Protein AF-A0A1Z9BT85-F1 (afdb_monomer)

Sequence (323 aa):
MNHSDVRNHMADYLEGDLPLGPRALFDAHLDECAECAAEIAQMRLTIGALRRLPDPEPPPMLVHDVMRRVRLGEAHPTWVDRVRVAFDFLLSPRILAPISAAAIAAGVVMGTQPLRDFIDSGGVLSPDGGGASVRIQIAGLPVETFGQGVEQAPRRALSPGAKMVARSQMFEEPPLRTRFSDWTSQSFPSAGAVAPGIAVASRSGPMGSSELARGGWTPSAYLPARAPVTKREWPSADEWLEIVEERPGEFADQMAARSLAEREHWIGSLSRRAVERGRLRPIVHSLRESPNPLAQSLADEMLASAGAYGGGGTVSAANTYSD

Secondary structure (DSSP, 8-state):
--HHHHHHHHHHHHHT-S-HHHHHHHHHHHHH-HHHHHHHHHHHHHHHHHTTSPPPPPPHHHHHHHHHHHHTTTTS--HHHHHHHHHHHHTSHHHHHHHHHHHHHHHHHHHTHHHHHHHHTT-------S--------TT---------------PPPPP-----------------SSSSSGGG--PPP--------------------------------PPPPPP----PPPPHHHHHHHHHH-HHHHHHHHHTS-HHHHHHHHHHHHHHHHHTT-HHHHHHHHHHSS-HHHHHHHHHHHHHHHHHHTTS---GGGS---

Mean predicted aligned error: 20.37 Å

Structure (mmCIF, N/CA/C/O backbone):
data_AF-A0A1Z9BT85-F1
#
_entry.id   AF-A0A1Z9BT85-F1
#
loop_
_atom_site.group_PDB
_atom_site.id
_atom_site.type_symbol
_atom_site.label_atom_id
_atom_site.label_alt_id
_atom_site.label_comp_id
_atom_site.label_asym_id
_atom_site.label_entity_id
_atom_site.label_seq_id
_atom_site.pdbx_PDB_ins_code
_atom_site.Cartn_x
_atom_site.Cartn_y
_atom_site.Cartn_z
_atom_site.occupancy
_atom_site.B_iso_or_equiv
_atom_site.auth_seq_id
_atom_site.auth_comp_id
_atom_site.auth_asym_id
_atom_site.auth_atom_id
_atom_site.pdbx_PDB_model_num
ATOM 1 N N . MET A 1 1 ? 8.123 5.778 -21.188 1.00 93.94 1 MET A N 1
ATOM 2 C CA . MET A 1 1 ? 8.655 6.093 -19.844 1.00 93.94 1 MET A CA 1
ATOM 3 C C . MET A 1 1 ? 10.131 6.428 -19.996 1.00 93.94 1 MET A C 1
ATOM 5 O O . MET A 1 1 ? 10.768 5.789 -20.829 1.00 93.94 1 MET A O 1
ATOM 9 N N . ASN A 1 2 ? 10.654 7.450 -19.314 1.00 97.75 2 ASN A N 1
ATOM 10 C CA . ASN A 1 2 ? 12.080 7.806 -19.412 1.00 97.75 2 ASN A CA 1
ATOM 11 C C . ASN A 1 2 ? 12.911 7.094 -18.314 1.00 97.75 2 ASN A C 1
ATOM 13 O O . ASN A 1 2 ? 12.346 6.541 -17.372 1.00 97.75 2 ASN A O 1
ATOM 17 N N . HIS A 1 3 ? 14.247 7.121 -18.408 1.00 97.94 3 HIS A N 1
ATOM 18 C CA . HIS A 1 3 ? 15.128 6.451 -17.432 1.00 97.94 3 HIS A CA 1
ATOM 19 C C . HIS A 1 3 ? 14.976 6.980 -15.997 1.00 97.94 3 HIS A C 1
ATOM 21 O O . HIS A 1 3 ? 15.084 6.215 -15.040 1.00 97.94 3 HIS A O 1
ATOM 27 N N . SER A 1 4 ? 14.731 8.284 -15.822 1.00 97.19 4 SER A N 1
ATOM 28 C CA . SER A 1 4 ? 14.513 8.851 -14.487 1.00 97.19 4 SER A CA 1
ATOM 29 C C . SER A 1 4 ? 13.208 8.366 -13.860 1.00 97.19 4 SER A C 1
ATOM 31 O O . SER A 1 4 ? 13.200 8.073 -12.668 1.00 97.19 4 SER A O 1
ATOM 33 N N . ASP A 1 5 ? 12.140 8.212 -14.645 1.00 97.06 5 ASP A N 1
ATOM 34 C CA . ASP A 1 5 ? 10.867 7.671 -14.166 1.00 97.06 5 ASP A CA 1
ATOM 35 C C . ASP A 1 5 ? 11.059 6.223 -13.689 1.00 97.06 5 ASP A C 1
ATOM 37 O O . ASP A 1 5 ? 10.597 5.856 -12.612 1.00 97.06 5 ASP A O 1
ATOM 41 N N . VAL A 1 6 ? 11.793 5.411 -14.459 1.00 97.94 6 VAL A N 1
ATOM 42 C CA . VAL A 1 6 ? 12.120 4.020 -14.098 1.00 97.94 6 VAL A CA 1
ATOM 43 C C . VAL A 1 6 ? 12.928 3.969 -12.805 1.00 97.94 6 VAL A C 1
ATOM 45 O O . VAL A 1 6 ? 12.595 3.210 -11.899 1.00 97.94 6 VAL A O 1
ATOM 48 N N . ARG A 1 7 ? 13.945 4.823 -12.651 1.00 96.94 7 ARG A N 1
ATOM 49 C CA . ARG A 1 7 ? 14.722 4.883 -11.405 1.00 96.94 7 ARG A CA 1
ATOM 50 C C . ARG A 1 7 ? 13.857 5.273 -10.203 1.00 96.94 7 ARG A C 1
ATOM 52 O O . ARG A 1 7 ? 14.020 4.694 -9.133 1.00 96.94 7 ARG A O 1
ATOM 59 N N . ASN A 1 8 ? 12.933 6.217 -10.379 1.00 97.12 8 ASN A N 1
ATOM 60 C CA . ASN A 1 8 ? 12.030 6.661 -9.315 1.00 97.12 8 ASN A CA 1
ATOM 61 C C . ASN A 1 8 ? 11.022 5.575 -8.907 1.00 97.12 8 ASN A C 1
ATOM 63 O O . ASN A 1 8 ? 10.679 5.489 -7.734 1.00 97.12 8 ASN A O 1
ATOM 67 N N . HIS A 1 9 ? 10.587 4.732 -9.846 1.00 97.81 9 HIS A N 1
ATOM 68 C CA . HIS A 1 9 ? 9.624 3.652 -9.598 1.00 97.81 9 HIS A CA 1
ATOM 69 C C . HIS A 1 9 ? 10.261 2.288 -9.303 1.00 97.81 9 HIS A C 1
ATOM 71 O O . HIS A 1 9 ? 9.552 1.303 -9.107 1.00 97.81 9 HIS A O 1
ATOM 77 N N . MET A 1 10 ? 11.593 2.203 -9.273 1.00 97.94 10 MET A N 1
ATOM 78 C CA . MET A 1 10 ? 12.306 0.940 -9.101 1.00 97.94 10 MET A CA 1
ATOM 79 C C . MET A 1 10 ? 11.995 0.258 -7.762 1.00 97.94 10 MET A C 1
ATOM 81 O O . MET A 1 10 ? 11.818 -0.958 -7.741 1.00 97.94 10 MET A O 1
ATOM 85 N N . ALA A 1 11 ? 11.921 1.017 -6.664 1.00 96.56 11 ALA A N 1
ATOM 86 C CA . ALA A 1 11 ? 11.609 0.469 -5.342 1.00 96.56 11 ALA A CA 1
ATOM 87 C C . ALA A 1 11 ? 10.197 -0.140 -5.321 1.00 96.56 11 ALA A C 1
ATOM 89 O O . ALA A 1 11 ? 10.064 -1.346 -5.120 1.00 96.56 11 ALA A O 1
ATOM 90 N N . ASP A 1 12 ? 9.182 0.653 -5.679 1.00 96.88 12 ASP A N 1
ATOM 91 C CA . ASP A 1 12 ? 7.783 0.212 -5.775 1.00 96.88 12 ASP A CA 1
ATOM 92 C C . ASP A 1 12 ? 7.629 -1.013 -6.694 1.00 96.88 12 ASP A C 1
ATOM 94 O O . ASP A 1 12 ? 6.857 -1.932 -6.422 1.00 96.88 12 ASP A O 1
ATOM 98 N N . TYR A 1 13 ? 8.372 -1.056 -7.805 1.00 98.00 13 TYR A N 1
ATOM 99 C CA . TYR A 1 13 ? 8.343 -2.184 -8.734 1.00 98.00 13 TYR A CA 1
ATOM 100 C C . TYR A 1 13 ? 8.929 -3.469 -8.124 1.00 98.00 13 TYR A C 1
ATOM 102 O O . TYR A 1 13 ? 8.380 -4.555 -8.328 1.00 98.00 13 TYR A O 1
ATOM 110 N N . LEU A 1 14 ? 10.039 -3.363 -7.385 1.00 97.69 14 LEU A N 1
ATOM 111 C CA . LEU A 1 14 ? 10.699 -4.498 -6.728 1.00 97.69 14 LEU A CA 1
ATOM 112 C C . LEU A 1 14 ? 9.905 -5.026 -5.527 1.00 97.69 14 LEU A C 1
ATOM 114 O O . LEU A 1 14 ? 9.922 -6.235 -5.278 1.00 97.69 14 LEU A O 1
ATOM 118 N N . GLU A 1 15 ? 9.219 -4.139 -4.809 1.00 96.00 15 GLU A N 1
ATOM 119 C CA . GLU A 1 15 ? 8.360 -4.475 -3.666 1.00 96.00 15 GLU A CA 1
ATOM 120 C C . GLU A 1 15 ? 6.980 -4.981 -4.115 1.00 96.00 15 GLU A C 1
ATOM 122 O O . GLU A 1 15 ? 6.350 -5.773 -3.418 1.00 96.00 15 GLU A O 1
ATOM 127 N N . GLY A 1 16 ? 6.575 -4.651 -5.345 1.00 94.38 16 GLY A N 1
ATOM 128 C 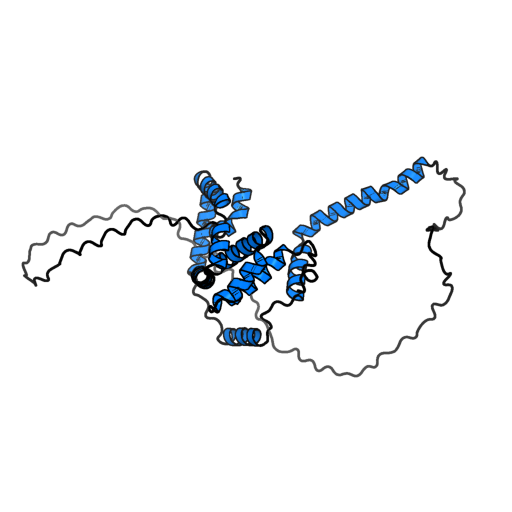CA . GLY A 1 16 ? 5.306 -5.071 -5.936 1.00 94.38 16 GLY A CA 1
ATOM 129 C C . GLY A 1 16 ? 4.171 -4.066 -5.740 1.00 94.38 16 GLY A C 1
ATOM 130 O O . GLY A 1 16 ? 3.060 -4.339 -6.193 1.00 94.38 16 GLY A O 1
ATOM 131 N N . ASP A 1 17 ? 4.469 -2.909 -5.154 1.00 95.69 17 ASP A N 1
ATOM 132 C CA . ASP A 1 17 ? 3.531 -1.836 -4.825 1.00 95.69 17 ASP A CA 1
ATOM 133 C C . ASP A 1 17 ? 3.247 -0.887 -6.001 1.00 95.69 17 ASP A C 1
ATOM 135 O O . ASP A 1 17 ? 2.351 -0.042 -5.932 1.00 95.69 17 ASP A O 1
ATOM 139 N N . LEU A 1 18 ? 3.968 -1.032 -7.121 1.00 96.06 18 LEU A N 1
ATOM 140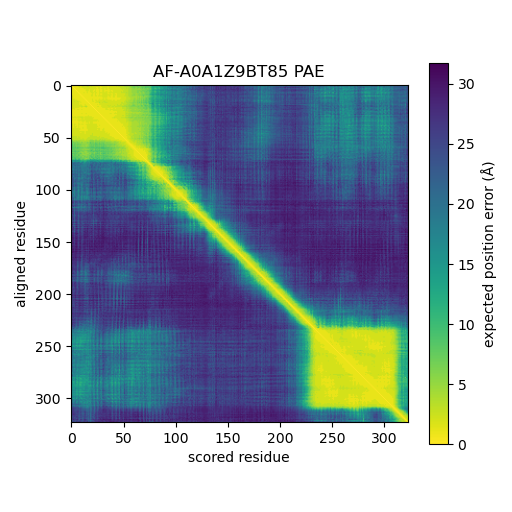 C CA . LEU A 1 18 ? 3.741 -0.204 -8.303 1.00 96.06 18 LEU A CA 1
ATOM 141 C C . LEU A 1 18 ? 2.361 -0.502 -8.943 1.00 96.06 18 LEU A C 1
ATOM 143 O O . LEU A 1 18 ? 2.121 -1.644 -9.361 1.00 96.06 18 LEU A O 1
ATOM 147 N N . PRO A 1 19 ? 1.466 0.501 -9.103 1.00 89.25 19 PRO A N 1
ATOM 148 C CA . PRO A 1 19 ? 0.140 0.296 -9.687 1.00 89.25 19 PRO A CA 1
ATOM 149 C C . PRO A 1 19 ? 0.195 -0.244 -11.124 1.00 89.25 19 PRO A C 1
ATOM 151 O O . PRO A 1 19 ? 1.138 0.024 -11.867 1.00 89.25 19 PRO A O 1
ATOM 154 N N . LEU A 1 20 ? -0.859 -0.950 -11.555 1.00 88.94 20 LEU A N 1
ATOM 155 C CA . LEU A 1 20 ? -0.886 -1.680 -12.836 1.00 88.94 20 LEU A CA 1
ATOM 156 C C . LEU A 1 20 ? -0.561 -0.818 -14.070 1.00 88.94 20 LEU A C 1
ATOM 158 O O . LEU A 1 20 ? 0.141 -1.283 -14.964 1.00 88.94 20 LEU A O 1
ATOM 162 N N . GLY A 1 21 ? -1.048 0.427 -14.125 1.00 92.31 21 GLY A N 1
ATOM 163 C CA . GLY A 1 21 ? -0.801 1.335 -15.254 1.00 92.31 21 GLY A CA 1
ATOM 164 C C . GLY A 1 21 ? 0.685 1.689 -15.419 1.00 92.31 21 GLY A C 1
ATOM 165 O O . GLY A 1 21 ? 1.279 1.342 -16.440 1.00 92.31 21 GLY A O 1
ATOM 166 N N . PRO A 1 22 ? 1.314 2.332 -14.417 1.00 94.88 22 PRO A N 1
ATOM 167 C CA . PRO A 1 22 ? 2.755 2.582 -14.401 1.00 94.88 22 PRO A CA 1
ATOM 168 C C . PRO A 1 22 ? 3.595 1.312 -14.548 1.00 94.88 22 PRO A C 1
ATOM 170 O O . PRO A 1 22 ? 4.613 1.341 -15.231 1.00 94.88 22 PRO A O 1
ATOM 173 N N . ARG A 1 23 ? 3.154 0.187 -13.972 1.00 97.12 23 ARG A N 1
ATOM 174 C CA . ARG A 1 23 ? 3.852 -1.098 -14.082 1.00 97.12 23 ARG A CA 1
ATOM 175 C C . ARG A 1 23 ? 3.940 -1.605 -15.518 1.00 97.12 23 ARG A C 1
ATOM 177 O O . ARG A 1 23 ? 5.017 -2.011 -15.931 1.00 97.12 23 ARG A O 1
ATOM 184 N N . ALA A 1 24 ? 2.864 -1.505 -16.298 1.00 97.00 24 ALA A N 1
ATOM 185 C CA . ALA A 1 24 ? 2.895 -1.884 -17.711 1.00 97.00 24 ALA A CA 1
ATOM 186 C C . ALA A 1 24 ? 3.875 -1.019 -18.528 1.00 97.00 24 ALA A C 1
ATOM 188 O O . ALA A 1 24 ? 4.584 -1.533 -19.389 1.00 97.00 24 ALA A O 1
ATOM 189 N N . LEU A 1 25 ? 3.949 0.287 -18.239 1.00 97.44 25 LEU A N 1
ATOM 190 C CA . LEU A 1 25 ? 4.916 1.189 -18.877 1.00 97.44 25 LEU A CA 1
ATOM 191 C C . LEU A 1 25 ? 6.360 0.899 -18.445 1.00 97.44 25 LEU A C 1
ATOM 193 O O . LEU A 1 25 ? 7.278 1.051 -19.250 1.00 97.44 25 LEU A O 1
ATOM 197 N N . PHE A 1 26 ? 6.551 0.502 -17.186 1.00 98.38 26 PHE A N 1
ATOM 198 C CA . PHE A 1 26 ? 7.840 0.101 -16.636 1.00 98.38 26 PHE A CA 1
ATOM 199 C C . PHE A 1 26 ? 8.342 -1.176 -17.312 1.00 98.38 26 PHE A C 1
ATOM 201 O O . PHE A 1 26 ? 9.454 -1.185 -17.828 1.00 98.38 26 PHE A O 1
ATOM 208 N N . ASP A 1 27 ? 7.505 -2.217 -17.374 1.00 98.31 27 ASP A N 1
ATOM 209 C CA . ASP A 1 27 ? 7.828 -3.488 -18.032 1.00 98.31 27 ASP A CA 1
ATOM 210 C C . ASP A 1 27 ? 8.157 -3.269 -19.520 1.00 98.31 27 ASP A C 1
ATOM 212 O O . ASP A 1 27 ? 9.196 -3.731 -19.986 1.00 98.31 27 ASP A O 1
ATOM 216 N N . ALA A 1 28 ? 7.363 -2.460 -20.235 1.00 98.19 28 ALA A N 1
ATOM 217 C CA . ALA A 1 28 ? 7.652 -2.101 -21.626 1.00 98.19 28 ALA A CA 1
ATOM 218 C C . ALA A 1 28 ? 9.016 -1.401 -21.791 1.00 98.19 28 ALA A C 1
ATOM 220 O O . ALA A 1 28 ? 9.741 -1.668 -22.744 1.00 98.19 28 ALA A O 1
ATOM 221 N N . HIS A 1 29 ? 9.406 -0.532 -20.851 1.00 98.56 29 HIS A N 1
ATOM 222 C CA . HIS A 1 29 ? 10.732 0.088 -20.887 1.00 98.56 29 HIS A CA 1
ATOM 223 C C . HIS A 1 29 ? 11.856 -0.921 -20.615 1.00 98.56 29 HIS A C 1
ATOM 225 O O . HIS A 1 29 ? 12.919 -0.810 -21.220 1.00 98.56 29 HIS A O 1
ATOM 231 N N . LEU A 1 30 ? 11.655 -1.898 -19.722 1.00 98.38 30 LEU A N 1
ATOM 232 C CA . LEU A 1 30 ? 12.654 -2.945 -19.475 1.00 98.38 30 LEU A CA 1
ATOM 233 C C . LEU A 1 30 ? 12.880 -3.830 -20.708 1.00 98.38 30 LEU A C 1
ATOM 235 O O . LEU A 1 30 ? 14.011 -4.256 -20.935 1.00 98.38 30 LEU A O 1
ATOM 239 N N . ASP A 1 31 ? 11.838 -4.067 -21.507 1.00 98.44 31 ASP A N 1
ATOM 240 C CA . ASP A 1 31 ? 11.950 -4.810 -22.766 1.00 98.44 31 ASP A CA 1
ATOM 241 C C . ASP A 1 31 ? 12.762 -4.037 -23.825 1.00 98.44 31 ASP A C 1
ATOM 243 O O . ASP A 1 31 ? 13.480 -4.636 -24.628 1.00 98.44 31 ASP A O 1
ATOM 247 N N . GLU A 1 32 ? 12.685 -2.703 -23.813 1.00 98.31 32 GLU A N 1
ATOM 248 C CA . GLU A 1 32 ? 13.378 -1.826 -24.767 1.00 98.31 32 GLU A CA 1
ATOM 249 C C . GLU A 1 32 ? 14.789 -1.407 -24.309 1.00 98.31 32 GLU A C 1
ATOM 251 O O . GLU A 1 32 ? 15.654 -1.120 -25.142 1.00 98.31 32 GLU A O 1
ATOM 256 N N . CYS A 1 33 ? 15.052 -1.364 -22.998 1.00 98.69 33 CYS A N 1
ATOM 257 C CA . CYS A 1 33 ? 16.293 -0.844 -22.427 1.00 98.69 33 CYS A CA 1
ATOM 258 C C . CYS A 1 33 ? 17.080 -1.897 -21.633 1.00 98.69 33 CYS A C 1
ATOM 260 O O . CYS A 1 33 ? 16.836 -2.148 -20.450 1.00 98.69 33 CYS A O 1
ATOM 262 N N . ALA A 1 34 ? 18.134 -2.426 -22.263 1.00 98.31 34 ALA A N 1
ATOM 263 C CA . ALA A 1 34 ? 19.028 -3.409 -21.651 1.00 98.31 34 ALA A CA 1
ATOM 264 C C . ALA A 1 34 ? 19.755 -2.899 -20.387 1.00 98.31 34 ALA A C 1
ATOM 266 O O . ALA A 1 34 ? 20.026 -3.689 -19.484 1.00 98.31 34 ALA A O 1
ATOM 267 N N . GLU A 1 35 ? 20.064 -1.600 -20.299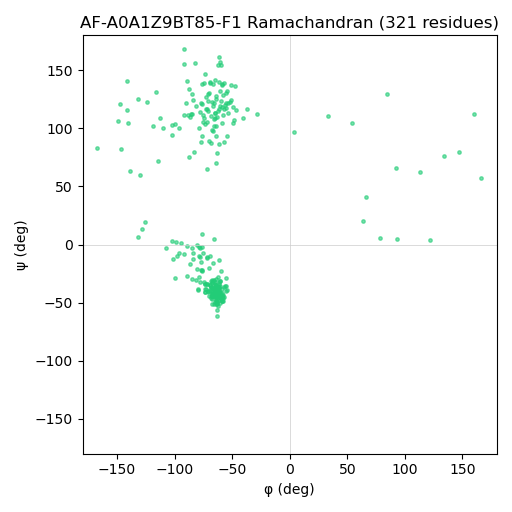 1.00 98.31 35 GLU A N 1
ATOM 268 C CA . GLU A 1 35 ? 20.735 -1.008 -19.131 1.00 98.31 35 GLU A CA 1
ATOM 269 C C . GLU A 1 35 ? 19.826 -1.027 -17.894 1.00 98.31 35 GLU A C 1
ATOM 271 O O . GLU A 1 35 ? 20.209 -1.563 -16.853 1.00 98.31 35 GLU A O 1
ATOM 276 N N . CYS A 1 36 ? 18.588 -0.535 -18.021 1.00 98.50 36 CYS A N 1
ATOM 277 C CA . CYS A 1 36 ? 17.609 -0.567 -16.933 1.00 98.50 36 CYS A CA 1
ATOM 278 C C . CYS A 1 36 ? 17.231 -2.005 -16.542 1.00 98.50 36 CYS A C 1
ATOM 280 O O . CYS A 1 36 ? 17.084 -2.305 -15.356 1.00 98.50 36 CYS A O 1
ATOM 282 N N . ALA A 1 37 ? 17.130 -2.920 -17.512 1.00 98.56 37 ALA A N 1
ATOM 283 C CA . ALA A 1 37 ? 16.901 -4.337 -17.234 1.00 98.56 37 ALA A CA 1
ATOM 284 C C . ALA A 1 37 ? 18.045 -4.965 -16.415 1.00 98.56 37 ALA A C 1
ATOM 286 O O . ALA A 1 37 ? 17.788 -5.709 -15.462 1.00 98.56 37 ALA A O 1
ATOM 287 N N . ALA A 1 38 ? 19.300 -4.641 -16.743 1.00 98.25 38 ALA A N 1
ATOM 288 C CA . ALA A 1 38 ? 20.468 -5.106 -15.999 1.00 98.25 38 ALA A CA 1
ATOM 289 C C . ALA A 1 38 ? 20.507 -4.542 -14.567 1.00 98.25 38 ALA A C 1
ATOM 291 O O . ALA A 1 38 ? 20.766 -5.296 -13.625 1.00 98.25 38 ALA A O 1
ATOM 292 N N . GLU A 1 39 ? 20.185 -3.257 -14.384 1.00 98.12 39 GLU A N 1
ATOM 293 C CA . GLU A 1 39 ? 20.094 -2.621 -13.061 1.00 98.12 39 GLU A CA 1
ATOM 294 C C . GLU A 1 39 ? 19.050 -3.327 -12.174 1.00 98.12 39 GLU A C 1
ATOM 296 O O . GLU A 1 39 ? 19.356 -3.745 -11.052 1.00 98.12 39 GLU A O 1
ATOM 301 N N . ILE A 1 40 ? 17.846 -3.576 -12.703 1.00 98.44 40 ILE A N 1
ATOM 302 C CA . ILE A 1 40 ? 16.785 -4.311 -11.993 1.00 98.44 40 ILE A CA 1
ATOM 303 C C . ILE A 1 40 ? 17.213 -5.742 -11.656 1.00 98.44 40 ILE A C 1
ATOM 305 O O . ILE A 1 40 ? 16.949 -6.227 -10.550 1.00 98.44 40 ILE A O 1
ATOM 309 N N . ALA A 1 41 ? 17.884 -6.433 -12.579 1.00 98.19 41 ALA A N 1
ATOM 310 C CA . ALA A 1 41 ? 18.398 -7.775 -12.328 1.00 98.19 41 ALA A CA 1
ATOM 311 C C . ALA A 1 41 ? 19.422 -7.785 -11.178 1.00 98.19 41 ALA A C 1
ATOM 313 O O . ALA A 1 41 ? 19.336 -8.637 -10.289 1.00 98.19 41 ALA A O 1
ATOM 314 N N . GLN A 1 42 ? 20.336 -6.812 -11.135 1.00 98.06 42 GLN A N 1
ATOM 315 C CA . GLN A 1 42 ? 21.316 -6.674 -10.055 1.00 98.06 42 GLN A CA 1
ATOM 316 C C . GLN A 1 42 ? 20.648 -6.390 -8.698 1.00 98.06 42 GLN A C 1
ATOM 318 O O . GLN A 1 42 ? 21.025 -6.986 -7.681 1.00 98.06 42 GLN A O 1
ATOM 323 N N . MET A 1 43 ? 19.622 -5.537 -8.666 1.00 98.19 43 MET A N 1
ATOM 324 C CA . MET A 1 43 ? 18.864 -5.267 -7.439 1.00 98.19 43 MET A CA 1
ATOM 325 C C . MET A 1 43 ? 18.117 -6.512 -6.949 1.00 98.19 43 MET A C 1
ATOM 327 O O . MET A 1 43 ? 18.186 -6.844 -5.765 1.00 98.19 43 MET A O 1
ATOM 331 N N . ARG A 1 44 ? 17.491 -7.280 -7.852 1.00 97.81 44 ARG A N 1
ATOM 332 C CA . ARG A 1 44 ? 16.847 -8.565 -7.515 1.00 97.81 44 ARG A CA 1
ATOM 333 C C . ARG A 1 44 ? 17.837 -9.580 -6.943 1.00 97.81 44 ARG A C 1
ATOM 335 O O . ARG A 1 44 ? 17.505 -10.267 -5.978 1.00 97.81 44 ARG A O 1
ATOM 342 N N . LEU A 1 45 ? 19.050 -9.660 -7.496 1.00 97.88 45 LEU A N 1
ATOM 343 C CA . LEU A 1 45 ? 20.118 -10.507 -6.953 1.00 97.88 45 LEU A CA 1
ATOM 344 C C . LEU A 1 45 ? 20.530 -10.064 -5.546 1.00 97.88 45 LEU A C 1
ATOM 346 O O . LEU A 1 45 ? 20.675 -10.906 -4.662 1.00 97.88 45 LEU A O 1
ATOM 350 N N . THR A 1 46 ? 20.656 -8.755 -5.326 1.00 97.69 46 THR A N 1
ATOM 351 C CA . THR A 1 46 ? 20.995 -8.178 -4.016 1.00 97.69 46 THR A CA 1
ATOM 352 C C . THR A 1 46 ? 19.916 -8.490 -2.979 1.00 97.69 46 THR A C 1
ATOM 354 O O . THR A 1 46 ? 20.223 -9.020 -1.913 1.00 97.69 46 THR A O 1
ATOM 357 N N . ILE A 1 47 ? 18.641 -8.263 -3.310 1.00 97.12 47 ILE A N 1
ATOM 358 C CA . ILE A 1 47 ? 17.497 -8.616 -2.454 1.00 97.12 47 ILE A CA 1
ATOM 359 C C . ILE A 1 47 ? 17.482 -10.124 -2.173 1.00 97.12 47 ILE A C 1
ATOM 361 O O . ILE A 1 47 ? 17.281 -10.545 -1.035 1.00 97.12 47 ILE A O 1
ATOM 365 N N . GLY A 1 48 ? 17.732 -10.949 -3.192 1.00 96.50 48 GLY A N 1
ATOM 366 C CA . GLY A 1 48 ? 17.826 -12.399 -3.043 1.00 96.50 48 GLY A CA 1
ATOM 367 C C . GLY A 1 48 ? 18.958 -12.836 -2.111 1.00 96.50 48 GLY A C 1
ATOM 368 O O . GLY A 1 48 ? 18.772 -13.772 -1.337 1.00 96.50 48 GLY A O 1
ATOM 369 N N . ALA A 1 49 ? 20.107 -12.158 -2.146 1.00 97.44 49 ALA A N 1
ATOM 370 C CA . ALA A 1 49 ? 21.216 -12.409 -1.230 1.00 97.44 49 ALA A CA 1
ATOM 371 C C . ALA A 1 49 ? 20.866 -11.999 0.209 1.00 97.44 49 ALA A C 1
ATOM 373 O O . ALA A 1 49 ? 21.098 -12.781 1.129 1.00 97.44 49 ALA A O 1
ATOM 374 N N . LEU A 1 50 ? 20.243 -10.830 0.395 1.00 96.56 50 LEU A N 1
ATOM 375 C CA . LEU A 1 50 ? 19.791 -10.358 1.708 1.00 96.56 50 LEU A CA 1
ATOM 376 C C . LEU A 1 50 ? 18.761 -11.306 2.335 1.00 96.56 50 LEU A C 1
ATOM 378 O O . LEU A 1 50 ? 18.883 -11.641 3.505 1.00 96.56 50 LEU A O 1
ATOM 382 N N . ARG A 1 51 ? 17.804 -11.818 1.551 1.00 95.06 51 ARG A N 1
ATOM 383 C CA . ARG A 1 51 ? 16.794 -12.791 2.019 1.00 95.06 51 ARG A CA 1
ATOM 384 C C . ARG A 1 51 ? 17.362 -14.163 2.393 1.00 95.06 51 ARG A C 1
ATOM 386 O O . ARG A 1 51 ? 16.657 -14.960 2.996 1.00 95.06 51 ARG A O 1
ATOM 393 N N . ARG A 1 52 ? 18.594 -14.476 1.982 1.00 96.25 52 ARG A N 1
ATOM 394 C CA . ARG A 1 52 ? 19.286 -15.722 2.355 1.00 96.25 52 ARG A CA 1
ATOM 395 C C . ARG A 1 52 ? 20.130 -15.571 3.613 1.00 96.25 52 ARG A C 1
ATOM 397 O O . ARG A 1 52 ? 20.669 -16.574 4.081 1.00 96.25 52 ARG A O 1
ATOM 404 N N . LEU A 1 53 ? 20.299 -14.351 4.124 1.00 97.12 53 LEU A N 1
ATOM 405 C CA . LEU A 1 53 ? 20.946 -14.167 5.412 1.00 97.12 53 LEU A CA 1
ATOM 406 C C . LEU A 1 53 ? 20.105 -14.876 6.482 1.00 97.12 53 LEU A C 1
ATOM 408 O O . LEU A 1 53 ? 18.879 -14.830 6.405 1.00 97.12 53 LEU A O 1
ATOM 412 N N . PRO A 1 54 ? 20.739 -15.556 7.452 1.00 95.50 54 PRO A N 1
ATOM 413 C CA . PRO A 1 54 ? 20.017 -16.127 8.577 1.00 95.50 54 PRO A CA 1
ATOM 414 C C . PRO A 1 54 ? 19.200 -15.041 9.273 1.00 95.50 54 PRO A C 1
ATOM 416 O O . PRO A 1 54 ? 19.743 -13.975 9.577 1.00 95.50 54 PRO A O 1
ATOM 419 N N . ASP A 1 55 ? 17.924 -15.321 9.539 1.00 93.25 55 ASP A N 1
ATOM 420 C CA . ASP A 1 55 ? 17.107 -14.422 10.345 1.00 93.25 55 ASP A CA 1
ATOM 421 C C . ASP A 1 55 ? 17.766 -14.279 11.724 1.00 93.25 55 ASP A C 1
ATOM 423 O O . ASP A 1 55 ? 18.027 -15.290 12.388 1.00 93.25 55 ASP A O 1
ATOM 427 N N . PRO A 1 56 ? 18.096 -13.050 12.160 1.00 91.00 56 PRO A N 1
ATOM 428 C CA . PRO A 1 56 ? 18.687 -12.855 13.469 1.00 91.00 56 PRO A CA 1
ATOM 429 C C . PRO A 1 56 ? 17.669 -13.279 14.527 1.00 91.00 56 PRO A C 1
ATOM 431 O O . PRO A 1 56 ? 16.545 -12.778 14.548 1.00 91.00 56 PRO A O 1
ATOM 434 N N . GLU A 1 57 ? 18.065 -14.188 15.419 1.00 93.31 57 GLU A N 1
ATOM 435 C CA . GLU A 1 57 ? 17.225 -14.565 16.551 1.00 93.31 57 GLU A CA 1
ATOM 436 C C . GLU A 1 57 ? 16.998 -13.316 17.422 1.00 93.31 57 GLU A C 1
ATOM 438 O O . GLU A 1 57 ? 17.968 -12.728 17.920 1.00 93.31 57 GLU A O 1
ATOM 443 N N . PRO A 1 58 ? 15.746 -12.842 17.570 1.00 93.31 58 PRO A N 1
ATOM 444 C CA . PRO A 1 58 ? 15.479 -11.650 18.357 1.00 93.31 58 PRO A CA 1
ATOM 445 C C . PRO A 1 58 ? 15.842 -11.926 19.822 1.00 93.31 58 PRO A C 1
ATOM 447 O O . PRO A 1 58 ? 15.564 -13.019 20.324 1.00 93.31 58 PRO A O 1
ATOM 450 N N . PRO A 1 59 ? 16.427 -10.958 20.553 1.00 93.00 59 PRO A N 1
ATOM 451 C CA . PRO A 1 59 ? 16.748 -11.176 21.954 1.00 93.00 59 PRO A CA 1
ATOM 452 C C . PRO A 1 59 ? 15.456 -11.505 22.718 1.00 93.00 59 PRO A C 1
ATOM 454 O O . PRO A 1 59 ? 14.436 -10.846 22.493 1.00 93.00 59 PRO A O 1
ATOM 457 N N . PRO A 1 60 ? 15.470 -12.479 23.648 1.00 90.50 60 PRO A N 1
ATOM 458 C CA . PRO A 1 60 ? 14.251 -13.009 24.272 1.00 90.50 60 PRO A CA 1
ATOM 459 C C . PRO A 1 60 ? 13.437 -11.939 25.016 1.00 90.50 60 PRO A C 1
ATOM 461 O O . PRO A 1 60 ? 12.226 -12.062 25.182 1.00 90.50 60 PRO A O 1
ATOM 464 N N . MET A 1 61 ? 14.089 -10.848 25.426 1.00 94.50 61 MET A N 1
ATOM 465 C CA . MET A 1 61 ? 13.444 -9.712 26.082 1.00 94.50 61 MET A CA 1
ATOM 466 C C . MET A 1 61 ? 12.681 -8.788 25.126 1.00 94.50 61 MET A C 1
ATOM 468 O O . MET A 1 61 ? 11.753 -8.118 25.572 1.00 94.50 61 MET A O 1
ATOM 472 N N . LEU A 1 62 ? 12.995 -8.777 23.825 1.00 94.75 62 LEU A N 1
ATOM 473 C CA . LEU A 1 62 ? 12.382 -7.855 22.862 1.00 94.75 62 LEU A CA 1
ATOM 474 C C . LEU A 1 62 ? 10.867 -8.041 22.788 1.00 94.75 62 LEU A C 1
ATOM 476 O O . LEU A 1 62 ? 10.123 -7.066 22.830 1.00 94.75 62 LEU A O 1
ATOM 480 N N . VAL A 1 63 ? 10.403 -9.292 22.735 1.00 93.25 63 VAL A N 1
ATOM 481 C CA . VAL A 1 63 ? 8.966 -9.601 22.689 1.00 93.25 63 VAL A CA 1
ATOM 482 C C . VAL A 1 63 ? 8.275 -9.105 23.958 1.00 93.25 63 VAL A C 1
ATOM 484 O O . VAL A 1 63 ? 7.211 -8.492 23.890 1.00 93.25 63 VAL A O 1
ATOM 487 N N . HIS A 1 64 ? 8.891 -9.313 25.122 1.00 93.12 64 HIS A N 1
ATOM 488 C CA . HIS A 1 64 ? 8.344 -8.839 26.390 1.00 93.12 64 HIS A CA 1
ATOM 489 C C . HIS A 1 64 ? 8.303 -7.313 26.477 1.00 93.12 64 HIS A C 1
ATOM 491 O O . HIS A 1 64 ? 7.311 -6.769 26.964 1.00 93.12 64 HIS A O 1
ATOM 497 N N . ASP A 1 65 ? 9.335 -6.626 25.996 1.00 94.19 65 ASP A N 1
ATOM 498 C CA . ASP A 1 65 ? 9.410 -5.168 26.022 1.00 94.19 65 ASP A CA 1
ATOM 499 C C . ASP A 1 65 ? 8.410 -4.540 25.051 1.00 94.19 65 ASP A C 1
ATOM 501 O O . ASP A 1 65 ? 7.668 -3.637 25.441 1.00 94.19 65 ASP A O 1
ATOM 505 N N . VAL A 1 66 ? 8.302 -5.071 23.830 1.00 92.38 66 VAL A N 1
ATOM 506 C CA . VAL A 1 66 ? 7.294 -4.638 22.852 1.00 92.38 66 VAL A CA 1
ATOM 507 C C . VAL A 1 66 ? 5.888 -4.858 23.409 1.00 92.38 66 VAL A C 1
ATOM 509 O O . VAL A 1 66 ? 5.096 -3.919 23.458 1.00 92.38 66 VAL A O 1
ATOM 512 N N . MET A 1 67 ? 5.581 -6.055 23.919 1.00 91.56 67 MET A N 1
ATOM 513 C CA . MET A 1 67 ? 4.253 -6.346 24.475 1.00 91.56 67 MET A CA 1
ATOM 514 C C . MET A 1 67 ? 3.941 -5.513 25.719 1.00 91.56 67 MET A C 1
ATOM 516 O O . MET A 1 67 ? 2.787 -5.146 25.941 1.00 91.56 67 MET A O 1
ATOM 520 N N . ARG A 1 68 ? 4.950 -5.178 26.530 1.00 93.62 68 ARG A N 1
ATOM 521 C CA . ARG A 1 68 ? 4.792 -4.253 27.656 1.00 93.62 68 ARG A CA 1
ATOM 522 C C . ARG A 1 68 ? 4.410 -2.860 27.162 1.00 93.62 68 ARG A C 1
ATOM 524 O O . ARG A 1 68 ? 3.430 -2.320 27.660 1.00 93.62 68 ARG A O 1
ATOM 531 N N . ARG A 1 69 ? 5.120 -2.311 26.171 1.00 88.88 69 ARG A N 1
ATOM 532 C CA . ARG A 1 69 ? 4.814 -0.988 25.594 1.00 88.88 69 ARG A CA 1
ATOM 533 C C . ARG A 1 69 ? 3.431 -0.941 24.947 1.00 88.88 69 ARG A C 1
ATOM 535 O O . ARG A 1 69 ? 2.681 0.002 25.178 1.00 88.88 69 ARG A O 1
ATOM 542 N N . VAL A 1 70 ? 3.048 -1.997 24.224 1.00 89.12 70 VAL A N 1
ATOM 543 C CA . VAL A 1 70 ? 1.698 -2.131 23.651 1.00 89.12 70 VAL A CA 1
ATOM 544 C C . VAL A 1 70 ? 0.631 -2.110 24.750 1.00 89.12 70 VAL A C 1
ATOM 546 O O . VAL A 1 70 ? -0.329 -1.353 24.648 1.00 89.12 70 VAL A O 1
ATOM 549 N N . ARG A 1 71 ? 0.813 -2.870 25.841 1.00 88.81 71 ARG A N 1
ATOM 550 C CA . ARG A 1 71 ? -0.126 -2.878 26.983 1.00 88.81 71 ARG A CA 1
ATOM 551 C C . ARG A 1 71 ? -0.188 -1.549 27.731 1.00 88.81 71 ARG A C 1
ATOM 553 O O . ARG A 1 71 ? -1.228 -1.228 28.292 1.00 88.81 71 ARG A O 1
ATOM 560 N N . LEU A 1 72 ? 0.909 -0.796 27.751 1.00 89.56 72 LEU A N 1
ATOM 561 C CA . LEU A 1 72 ? 0.965 0.546 28.333 1.00 89.56 72 LEU A CA 1
ATOM 562 C C . LEU A 1 72 ? 0.320 1.614 27.432 1.00 89.56 72 LEU A C 1
ATOM 564 O O . LEU A 1 72 ? 0.244 2.770 27.834 1.00 89.56 72 LEU A O 1
ATOM 568 N N . GLY A 1 73 ? -0.162 1.247 26.239 1.00 81.31 73 GLY A N 1
ATOM 569 C CA . GLY A 1 73 ? -0.801 2.176 25.306 1.00 81.31 73 GLY A CA 1
ATOM 570 C C . GLY A 1 73 ? 0.183 3.043 24.518 1.00 81.31 73 GLY A C 1
ATOM 571 O O . GLY A 1 73 ? -0.247 3.883 23.733 1.00 81.31 73 GLY A O 1
ATOM 572 N N . GLU A 1 74 ? 1.492 2.810 24.653 1.00 77.75 74 GLU A N 1
ATOM 573 C CA . GLU A 1 74 ? 2.534 3.517 23.889 1.00 77.75 74 GLU A CA 1
ATOM 574 C C . GLU A 1 74 ? 2.534 3.132 22.398 1.00 77.75 74 GLU A C 1
ATOM 576 O O . GLU A 1 74 ? 3.221 3.752 21.593 1.00 77.75 74 GLU A O 1
ATOM 581 N N . ALA A 1 75 ? 1.769 2.105 22.012 1.00 67.44 75 ALA A N 1
ATOM 582 C CA . ALA A 1 75 ? 1.637 1.666 20.624 1.00 67.44 75 ALA A CA 1
ATOM 583 C C . ALA A 1 75 ? 0.684 2.531 19.785 1.00 67.44 75 ALA A C 1
ATOM 585 O O . ALA A 1 75 ? 0.652 2.381 18.563 1.00 67.44 75 ALA A O 1
ATOM 586 N N . HIS A 1 76 ? -0.080 3.438 20.400 1.00 63.97 76 HIS A N 1
ATOM 587 C CA . HIS A 1 76 ? -0.822 4.434 19.639 1.00 63.97 76 HIS A CA 1
ATOM 588 C C . HIS A 1 76 ? 0.074 5.651 19.426 1.00 63.97 76 HIS A C 1
ATOM 590 O O . HIS A 1 76 ? 0.368 6.341 20.403 1.00 63.97 76 HIS A O 1
ATOM 596 N N . PRO A 1 77 ? 0.508 5.938 18.181 1.00 65.44 77 PRO A N 1
ATOM 597 C CA . PRO A 1 77 ? 1.268 7.147 17.912 1.00 65.44 77 PRO A CA 1
ATOM 598 C C . PRO A 1 77 ? 0.433 8.321 18.398 1.00 65.44 77 PRO A C 1
ATOM 600 O O . PRO A 1 77 ? -0.697 8.530 17.935 1.00 65.44 77 PRO A O 1
ATOM 603 N N . THR A 1 78 ? 0.965 9.048 19.377 1.00 72.88 78 THR A N 1
ATOM 604 C CA . THR A 1 78 ? 0.259 10.208 19.903 1.00 72.88 78 THR A CA 1
ATOM 605 C C . THR A 1 78 ? 0.100 11.221 18.775 1.00 72.88 78 THR A C 1
ATOM 607 O O . THR A 1 78 ? 0.870 11.242 17.811 1.00 72.88 78 THR A O 1
ATOM 610 N N . TRP A 1 79 ? -0.912 12.086 18.859 1.00 78.81 79 TRP A N 1
ATOM 611 C CA . TRP A 1 79 ? -1.100 13.117 17.834 1.00 78.81 79 TRP A CA 1
ATOM 612 C C . TRP A 1 79 ?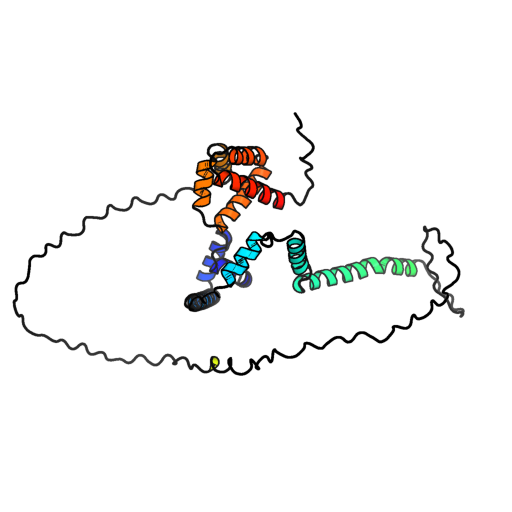 0.171 13.977 17.656 1.00 78.81 79 TRP A C 1
ATOM 614 O O . TRP A 1 79 ? 0.467 14.421 16.551 1.00 78.81 79 TRP A O 1
ATOM 624 N N . VAL A 1 80 ? 0.965 14.124 18.728 1.00 76.12 80 VAL A N 1
ATOM 625 C CA . VAL A 1 80 ? 2.247 14.831 18.730 1.00 76.12 80 VAL A CA 1
ATOM 626 C C . VAL A 1 80 ? 3.263 14.112 17.849 1.00 76.12 80 VAL A C 1
ATOM 628 O O . VAL A 1 80 ? 3.914 14.775 17.051 1.00 76.12 80 VAL A O 1
ATOM 631 N N . ASP A 1 81 ? 3.362 12.782 17.925 1.00 77.88 81 ASP A N 1
ATOM 632 C CA . ASP A 1 81 ? 4.263 12.003 17.064 1.00 77.88 81 ASP A CA 1
ATOM 633 C C . ASP A 1 81 ? 3.884 12.143 15.587 1.00 77.88 81 ASP A C 1
ATOM 635 O O . ASP A 1 81 ? 4.760 12.306 14.737 1.00 77.88 81 ASP A O 1
ATOM 639 N N . ARG A 1 82 ? 2.582 12.192 15.269 1.00 76.50 82 ARG A N 1
ATOM 640 C CA . ARG A 1 82 ? 2.120 12.454 13.893 1.00 76.50 82 ARG A CA 1
ATOM 641 C C . ARG A 1 82 ? 2.495 13.855 13.413 1.00 76.50 82 ARG A C 1
ATOM 643 O O . ARG A 1 82 ? 2.986 14.001 12.295 1.00 76.50 82 ARG A O 1
ATOM 650 N N . VAL A 1 83 ? 2.294 14.877 14.247 1.00 79.38 83 VAL A N 1
ATOM 651 C CA . VAL A 1 83 ? 2.675 16.261 13.918 1.00 79.38 83 VAL A CA 1
ATOM 652 C C . VAL A 1 83 ? 4.187 16.370 13.740 1.00 79.38 83 VAL A C 1
ATOM 654 O O . VAL A 1 83 ? 4.643 17.048 12.826 1.00 79.38 83 VAL A O 1
ATOM 657 N N . ARG A 1 84 ? 4.970 15.666 14.561 1.00 82.06 84 ARG A N 1
ATOM 658 C CA . ARG A 1 84 ? 6.433 15.695 14.506 1.00 82.06 84 ARG A CA 1
ATOM 659 C C . ARG A 1 84 ? 6.975 15.068 13.226 1.00 82.06 84 ARG A C 1
ATOM 661 O O . ARG A 1 84 ? 7.800 15.690 12.573 1.00 82.06 84 ARG A O 1
ATOM 668 N N . VAL A 1 85 ? 6.445 13.916 12.814 1.00 79.38 85 VAL A N 1
ATOM 669 C CA . VAL A 1 85 ? 6.814 13.272 11.539 1.00 79.38 85 VAL A CA 1
ATOM 670 C C . VAL A 1 85 ? 6.439 14.152 10.340 1.00 79.38 85 VAL A C 1
ATOM 672 O O . VAL A 1 85 ? 7.230 14.304 9.410 1.00 79.38 85 VAL A O 1
ATOM 675 N N . ALA A 1 86 ? 5.267 14.794 10.371 1.00 74.81 86 ALA A N 1
ATOM 676 C CA . ALA A 1 86 ? 4.875 15.748 9.334 1.00 74.81 86 ALA A CA 1
ATOM 677 C C . ALA A 1 86 ? 5.793 16.987 9.304 1.00 74.81 86 ALA A C 1
ATOM 679 O O . ALA A 1 86 ? 6.114 17.503 8.232 1.00 74.81 86 ALA A O 1
ATOM 680 N N . PHE A 1 87 ? 6.249 17.449 10.469 1.00 80.12 87 PHE A N 1
ATOM 681 C CA . PHE A 1 87 ? 7.151 18.593 10.589 1.00 80.12 87 PHE A CA 1
ATOM 682 C C . PHE A 1 87 ? 8.585 18.257 10.157 1.00 80.12 87 PHE A C 1
ATOM 684 O O . PHE A 1 87 ? 9.207 19.069 9.478 1.00 80.12 87 PHE A O 1
ATOM 691 N N . ASP A 1 88 ? 9.087 17.056 10.458 1.00 75.88 88 ASP A N 1
ATOM 692 C CA . ASP A 1 88 ? 10.396 16.569 9.995 1.00 75.88 88 ASP A CA 1
ATOM 693 C C . ASP A 1 88 ? 10.440 16.432 8.466 1.00 75.88 88 ASP A C 1
ATOM 695 O O . ASP A 1 88 ? 11.455 16.739 7.836 1.00 75.88 88 ASP A O 1
ATOM 699 N N . PHE A 1 89 ? 9.321 16.052 7.842 1.00 69.19 89 PHE A N 1
ATOM 700 C CA . PHE A 1 89 ? 9.187 16.087 6.386 1.00 69.19 89 PHE A CA 1
ATOM 701 C C . PHE A 1 89 ? 9.280 17.524 5.848 1.00 69.19 89 PHE A C 1
ATOM 703 O O . PHE A 1 89 ? 10.031 17.783 4.902 1.00 69.19 89 PHE A O 1
ATOM 710 N N . LEU A 1 90 ? 8.587 18.471 6.494 1.00 66.25 90 LEU A N 1
ATOM 711 C CA . LEU A 1 90 ? 8.593 19.894 6.131 1.00 66.25 90 LEU A CA 1
ATOM 712 C C . LEU A 1 90 ? 9.970 20.556 6.321 1.00 66.25 90 LEU A C 1
ATOM 714 O O . LEU A 1 90 ? 10.354 21.425 5.540 1.00 66.25 90 LEU A O 1
ATOM 718 N N . LEU A 1 91 ? 10.713 20.132 7.344 1.00 67.88 91 LEU A N 1
ATOM 719 C CA . LEU A 1 91 ? 12.066 20.589 7.668 1.00 67.88 91 LEU A CA 1
ATOM 720 C C . LEU A 1 91 ? 13.162 19.840 6.905 1.00 67.88 91 LEU A C 1
ATOM 722 O O . LEU A 1 91 ? 14.343 20.171 7.056 1.00 67.88 91 LEU A O 1
ATOM 726 N N . SER A 1 92 ? 12.813 18.843 6.087 1.00 66.25 92 SER A N 1
ATOM 727 C CA . SER A 1 92 ? 13.815 18.127 5.309 1.00 66.25 92 SER A CA 1
ATOM 728 C C . SER A 1 92 ? 14.541 19.114 4.374 1.00 66.25 92 SER A C 1
ATOM 730 O O . SER A 1 92 ? 13.907 19.907 3.666 1.00 66.25 92 SER A O 1
ATOM 732 N N . PRO A 1 93 ? 15.888 19.097 4.330 1.00 62.31 93 PRO A N 1
ATOM 733 C CA . PRO A 1 93 ? 16.682 20.101 3.612 1.00 62.31 93 PRO A CA 1
ATOM 734 C C . PRO A 1 93 ? 16.409 20.137 2.100 1.00 62.31 93 PRO A C 1
ATOM 736 O O . PRO A 1 93 ? 16.769 21.099 1.425 1.00 62.31 93 PRO A O 1
ATOM 739 N N . ARG A 1 94 ? 15.730 19.116 1.563 1.00 61.97 94 ARG A N 1
ATOM 740 C CA . ARG A 1 94 ? 15.302 19.054 0.162 1.00 61.97 94 ARG A CA 1
ATOM 741 C C . ARG A 1 94 ? 14.085 19.933 -0.148 1.00 61.97 94 ARG A C 1
ATOM 743 O O . ARG A 1 94 ? 13.942 20.335 -1.297 1.00 61.97 94 ARG A O 1
ATOM 750 N N . ILE A 1 95 ? 13.259 20.279 0.844 1.00 57.47 95 ILE A N 1
ATOM 751 C CA . ILE A 1 95 ? 12.077 21.144 0.666 1.00 57.47 95 ILE A CA 1
ATOM 752 C C . ILE A 1 95 ? 12.369 22.592 1.107 1.00 57.47 95 ILE A C 1
ATOM 754 O O . ILE A 1 95 ? 11.840 23.537 0.521 1.00 57.47 95 ILE A O 1
ATOM 758 N N . LEU A 1 96 ? 13.282 22.802 2.066 1.00 52.47 96 LEU A N 1
ATOM 759 C CA . LEU A 1 96 ? 13.655 24.150 2.529 1.00 52.47 96 LEU A CA 1
ATOM 760 C C . LEU A 1 96 ? 14.422 24.985 1.482 1.00 52.47 96 LEU A C 1
ATOM 762 O O . LEU A 1 96 ? 14.307 26.216 1.454 1.00 52.47 96 LEU A O 1
ATOM 766 N N . ALA A 1 97 ? 15.204 24.335 0.616 1.00 60.53 97 ALA A N 1
ATOM 767 C CA . ALA A 1 97 ? 16.010 25.013 -0.399 1.00 60.53 97 ALA A CA 1
ATOM 768 C C . ALA A 1 97 ? 15.175 25.822 -1.425 1.00 60.53 97 ALA A C 1
ATOM 770 O O . ALA A 1 97 ? 15.492 26.992 -1.637 1.00 60.53 97 ALA A O 1
ATOM 771 N N . PRO A 1 98 ? 14.089 25.295 -2.031 1.00 58.28 98 PRO A N 1
ATOM 772 C CA . PRO A 1 98 ? 13.286 26.079 -2.976 1.00 58.28 98 PRO A CA 1
ATOM 773 C C . PRO A 1 98 ? 12.413 27.162 -2.317 1.00 58.28 98 PRO A C 1
ATOM 775 O O . PRO A 1 98 ? 12.234 28.235 -2.895 1.00 58.28 98 PRO A O 1
ATOM 778 N N . ILE A 1 99 ? 11.888 26.931 -1.107 1.00 58.56 99 ILE A N 1
ATOM 779 C CA . ILE A 1 99 ? 10.961 27.879 -0.454 1.00 58.56 99 ILE A CA 1
ATOM 780 C C . ILE A 1 99 ? 11.699 29.130 0.043 1.00 58.56 99 ILE A C 1
ATOM 782 O O . ILE A 1 99 ? 11.197 30.245 -0.105 1.00 58.56 99 ILE A O 1
ATOM 786 N N . SER A 1 100 ? 12.918 28.974 0.569 1.00 60.44 100 SER A N 1
ATOM 787 C CA . SER A 1 100 ? 13.744 30.120 0.975 1.00 60.44 100 SER A CA 1
ATOM 788 C C . SER A 1 100 ? 14.128 31.009 -0.216 1.00 60.44 100 SER A C 1
ATOM 790 O O . SER A 1 100 ? 14.051 32.232 -0.109 1.00 60.44 100 SER A O 1
ATOM 792 N N . ALA A 1 101 ? 14.436 30.422 -1.377 1.00 63.72 101 ALA A N 1
ATOM 793 C CA . ALA A 1 101 ? 14.725 31.178 -2.596 1.00 63.72 101 ALA A CA 1
ATOM 794 C C . ALA A 1 101 ? 13.506 31.981 -3.092 1.00 63.72 101 ALA A C 1
ATOM 796 O O . ALA A 1 101 ? 13.646 33.150 -3.455 1.00 63.72 101 ALA A O 1
ATOM 797 N N . ALA A 1 102 ? 12.304 31.393 -3.048 1.00 65.38 102 ALA A N 1
ATOM 798 C CA . ALA A 1 102 ? 11.069 32.081 -3.425 1.00 65.38 102 ALA A CA 1
ATOM 799 C C . ALA A 1 102 ? 10.705 33.218 -2.452 1.00 65.38 102 ALA A C 1
ATOM 801 O O . ALA A 1 102 ? 10.308 34.293 -2.897 1.00 65.38 102 ALA A O 1
ATOM 802 N N . ALA A 1 103 ? 10.890 33.024 -1.142 1.00 68.38 103 ALA A N 1
ATOM 803 C CA . ALA A 1 103 ? 10.634 34.059 -0.137 1.00 68.38 103 ALA A CA 1
ATOM 804 C C . ALA A 1 103 ? 11.613 35.242 -0.250 1.00 68.38 103 ALA A C 1
ATOM 806 O O . ALA A 1 103 ? 11.203 36.395 -0.118 1.00 68.38 103 ALA A O 1
ATOM 807 N N . ILE A 1 104 ? 12.887 34.977 -0.560 1.00 67.38 104 ILE A N 1
ATOM 808 C CA . ILE A 1 104 ? 13.880 36.028 -0.821 1.00 67.38 104 ILE A CA 1
ATOM 809 C C . ILE A 1 104 ? 13.533 36.779 -2.115 1.00 67.38 104 ILE A C 1
ATOM 811 O O . ILE A 1 104 ? 13.538 38.008 -2.122 1.00 67.38 104 ILE A O 1
ATOM 815 N N . ALA A 1 105 ? 13.160 36.075 -3.189 1.00 63.59 105 ALA A N 1
ATOM 816 C CA . ALA A 1 105 ? 12.747 36.710 -4.442 1.00 63.59 105 ALA A CA 1
ATOM 817 C C . ALA A 1 105 ? 11.475 37.563 -4.273 1.00 63.59 105 ALA A C 1
ATOM 819 O O . ALA A 1 105 ? 11.431 38.704 -4.735 1.00 63.59 105 ALA A O 1
ATOM 820 N N . ALA A 1 106 ? 10.468 37.059 -3.553 1.00 65.88 106 ALA A N 1
ATOM 821 C CA . ALA A 1 106 ? 9.250 37.805 -3.239 1.00 65.88 106 ALA A CA 1
ATOM 822 C C . ALA A 1 106 ? 9.536 39.023 -2.345 1.00 65.88 106 ALA A C 1
ATOM 824 O O . ALA A 1 106 ? 9.009 40.104 -2.600 1.00 65.88 106 ALA A O 1
ATOM 825 N N . GLY A 1 107 ? 10.426 38.885 -1.357 1.00 67.81 107 GLY A N 1
ATOM 826 C CA . GLY A 1 107 ? 10.884 39.992 -0.516 1.00 67.81 107 GLY A CA 1
ATOM 827 C C . GLY A 1 107 ? 11.614 41.087 -1.302 1.00 67.81 107 GLY A C 1
ATOM 828 O O . GLY A 1 107 ? 11.392 42.268 -1.047 1.00 67.81 107 GLY A O 1
ATOM 829 N N . VAL A 1 108 ? 12.419 40.729 -2.307 1.00 70.56 108 VAL A N 1
ATOM 830 C CA . VAL A 1 108 ? 13.079 41.697 -3.206 1.00 70.56 108 VAL A CA 1
ATOM 831 C C . VAL A 1 108 ? 12.063 42.415 -4.106 1.00 70.56 108 VAL A C 1
ATOM 833 O O . VAL A 1 108 ? 12.175 43.622 -4.330 1.00 70.56 108 VAL A O 1
ATOM 836 N N . VAL A 1 109 ? 11.039 41.712 -4.594 1.00 65.62 109 VAL A N 1
ATOM 837 C CA . VAL A 1 109 ? 10.003 42.311 -5.453 1.00 65.62 109 VAL A CA 1
ATOM 838 C C . VAL A 1 109 ? 9.051 43.215 -4.657 1.00 65.62 109 VAL A C 1
ATOM 840 O O . VAL A 1 109 ? 8.737 44.310 -5.117 1.00 65.62 109 VAL A O 1
ATOM 843 N N . MET A 1 110 ? 8.639 42.823 -3.447 1.00 62.94 110 MET A N 1
ATOM 844 C CA . MET A 1 110 ? 7.778 43.654 -2.589 1.00 62.94 110 MET A CA 1
ATOM 845 C C . MET A 1 110 ? 8.540 44.783 -1.877 1.00 62.94 110 MET A C 1
ATOM 847 O O . MET A 1 110 ? 7.985 45.860 -1.676 1.00 62.94 110 MET A O 1
ATOM 851 N N . GLY A 1 111 ? 9.815 44.586 -1.532 1.00 55.59 111 GLY A N 1
ATOM 852 C CA . GLY A 1 111 ? 10.628 45.578 -0.818 1.00 55.59 111 GLY A CA 1
ATOM 853 C C . GLY A 1 111 ? 11.165 46.728 -1.679 1.00 55.59 111 GLY A C 1
ATOM 854 O O . GLY A 1 111 ? 11.675 47.703 -1.134 1.00 55.59 111 GLY A O 1
ATOM 855 N N . THR A 1 112 ? 11.056 46.654 -3.009 1.00 51.66 112 THR A N 1
ATOM 856 C CA . THR A 1 112 ? 11.587 47.687 -3.922 1.00 51.66 112 THR A CA 1
ATOM 857 C C . THR A 1 112 ? 10.561 48.729 -4.371 1.00 51.66 112 THR A C 1
ATOM 859 O O . THR A 1 112 ? 10.951 49.730 -4.972 1.00 51.66 112 THR A O 1
ATOM 862 N N . GLN A 1 113 ? 9.274 48.561 -4.050 1.00 56.19 113 GLN A N 1
ATOM 863 C CA . GLN A 1 113 ? 8.249 49.556 -4.391 1.00 56.19 113 GLN A CA 1
ATOM 864 C C . GLN A 1 113 ? 8.388 50.893 -3.634 1.00 56.19 113 GLN A C 1
ATOM 866 O O . GLN A 1 113 ? 8.424 51.924 -4.302 1.00 56.19 113 GLN A O 1
ATOM 871 N N . PRO A 1 114 ? 8.602 50.939 -2.301 1.00 56.41 114 PRO A N 1
ATOM 872 C CA . PRO A 1 114 ? 8.660 52.226 -1.601 1.00 56.41 114 PRO A CA 1
ATOM 873 C C . PRO A 1 114 ? 9.914 53.053 -1.935 1.00 56.41 114 PRO A C 1
ATOM 875 O O . PRO A 1 114 ? 9.917 54.265 -1.743 1.00 56.41 114 PRO A O 1
ATOM 878 N N . LEU A 1 115 ? 10.982 52.429 -2.452 1.00 55.00 115 LEU A N 1
ATOM 879 C CA . LEU A 1 115 ? 12.199 53.149 -2.840 1.00 55.00 115 LEU A CA 1
ATOM 880 C C . LEU A 1 115 ? 12.077 53.798 -4.229 1.00 55.00 115 LEU A C 1
ATOM 882 O O . LEU A 1 115 ? 12.669 54.850 -4.460 1.00 55.00 115 LEU A O 1
ATOM 886 N N . ARG A 1 116 ? 11.299 53.205 -5.145 1.00 58.03 116 ARG A N 1
ATOM 887 C CA . ARG A 1 116 ? 11.025 53.804 -6.461 1.00 58.03 116 ARG A CA 1
ATOM 888 C C . ARG A 1 116 ? 10.107 55.016 -6.347 1.00 58.03 116 ARG A C 1
ATOM 890 O O . ARG A 1 116 ? 10.424 56.046 -6.932 1.00 58.03 116 ARG A O 1
ATOM 897 N N . ASP A 1 117 ? 9.082 54.938 -5.501 1.00 63.22 117 ASP A N 1
ATOM 898 C CA . ASP A 1 117 ? 8.182 56.071 -5.254 1.00 63.22 117 ASP A CA 1
ATOM 899 C C . ASP A 1 117 ? 8.909 57.260 -4.595 1.00 63.22 117 ASP A C 1
ATOM 901 O O . ASP A 1 117 ? 8.563 58.413 -4.842 1.00 63.22 117 ASP A O 1
ATOM 905 N N . PHE A 1 118 ? 9.965 57.015 -3.807 1.00 61.22 118 PHE A N 1
ATOM 906 C CA . PHE A 1 118 ? 10.798 58.069 -3.210 1.00 61.22 118 PHE A CA 1
ATOM 907 C C . PHE A 1 118 ? 11.739 58.759 -4.218 1.00 61.22 118 PHE A C 1
ATOM 909 O O . PHE A 1 118 ? 12.023 59.949 -4.089 1.00 61.22 118 PHE A O 1
ATOM 916 N N . ILE A 1 119 ? 12.223 58.035 -5.233 1.00 60.94 119 ILE A N 1
ATOM 917 C CA . ILE A 1 119 ? 13.113 58.594 -6.266 1.00 60.94 119 ILE A CA 1
ATOM 918 C C . ILE A 1 119 ? 12.302 59.367 -7.321 1.00 60.94 119 ILE A C 1
ATOM 920 O O . ILE A 1 119 ? 12.724 60.449 -7.728 1.00 60.94 119 ILE A O 1
ATOM 924 N N . ASP A 1 120 ? 11.117 58.876 -7.702 1.00 64.38 120 ASP A N 1
ATOM 925 C CA . ASP A 1 120 ? 10.240 59.558 -8.670 1.00 64.38 120 ASP A CA 1
ATOM 926 C C . ASP A 1 120 ? 9.485 60.760 -8.075 1.00 64.38 120 ASP A C 1
ATOM 928 O O . ASP A 1 120 ? 9.113 61.677 -8.806 1.00 64.38 120 ASP A O 1
ATOM 932 N N . SER A 1 121 ? 9.313 60.834 -6.749 1.00 61.59 121 SER A N 1
ATOM 933 C CA . SER A 1 121 ? 8.696 61.996 -6.084 1.00 61.59 121 SER A CA 1
ATOM 934 C C . SER A 1 121 ? 9.617 63.219 -5.960 1.00 61.59 121 SER A C 1
ATOM 936 O O . SER A 1 121 ? 9.249 64.207 -5.324 1.00 61.59 121 SER A O 1
ATOM 938 N N . GLY A 1 122 ? 10.790 63.208 -6.605 1.00 48.69 122 GLY A N 1
ATOM 939 C CA . GLY A 1 122 ? 11.634 64.397 -6.711 1.00 48.69 122 GLY A CA 1
ATOM 940 C C . GLY A 1 122 ? 12.198 64.844 -5.365 1.00 48.69 122 GLY A C 1
ATOM 941 O O . GLY A 1 122 ? 12.248 66.042 -5.084 1.00 48.69 122 GLY A O 1
ATOM 942 N N . GLY A 1 123 ? 12.622 63.891 -4.529 1.00 51.75 123 GLY A N 1
ATOM 943 C CA . GLY A 1 123 ? 13.350 64.164 -3.294 1.00 51.75 123 GLY A CA 1
ATOM 944 C C . GLY A 1 123 ? 14.673 64.875 -3.580 1.00 51.75 123 GLY A C 1
ATOM 945 O O . GLY A 1 123 ? 15.718 64.244 -3.727 1.00 51.75 123 GLY A O 1
ATOM 946 N N . VAL A 1 124 ? 14.628 66.204 -3.668 1.00 49.66 124 VAL A N 1
ATOM 947 C CA . VAL A 1 124 ? 15.803 67.072 -3.725 1.00 49.66 124 VAL A CA 1
ATOM 948 C C . VAL A 1 124 ? 16.545 66.919 -2.400 1.00 49.66 124 VAL A C 1
ATOM 950 O O . VAL A 1 124 ? 16.147 67.471 -1.375 1.00 49.66 124 VAL A O 1
ATOM 953 N N . LEU A 1 125 ? 17.629 66.143 -2.409 1.00 50.47 125 LEU A N 1
ATOM 954 C CA . LEU A 1 125 ? 18.599 66.138 -1.322 1.00 50.47 125 LEU A CA 1
ATOM 955 C C . LEU A 1 125 ? 19.307 67.496 -1.329 1.00 50.47 125 LEU A C 1
ATOM 957 O O . LEU A 1 125 ? 20.215 67.735 -2.121 1.00 50.47 125 LEU A O 1
ATOM 961 N N . SER A 1 126 ? 18.847 68.395 -0.461 1.00 56.84 126 SER A N 1
ATOM 962 C CA . SER A 1 126 ? 19.531 69.648 -0.155 1.00 56.84 126 SER A CA 1
ATOM 963 C C . SER A 1 126 ? 20.844 69.318 0.568 1.00 56.84 126 SER A C 1
ATOM 965 O O . SER A 1 126 ? 20.795 68.691 1.631 1.00 56.84 126 SER A O 1
ATOM 9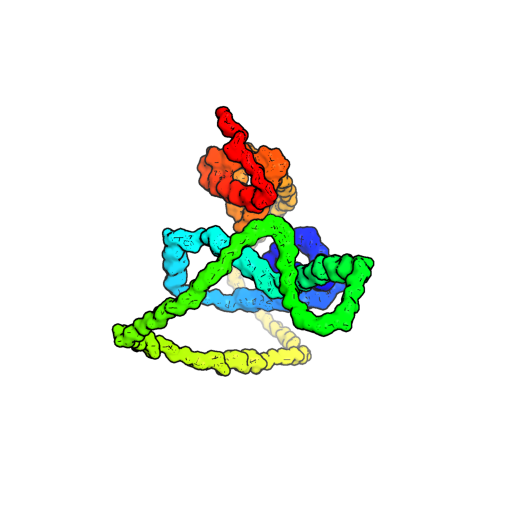67 N N . PRO A 1 127 ? 22.018 69.683 0.027 1.00 58.31 127 PRO A N 1
ATOM 968 C CA . PRO A 1 127 ? 23.296 69.371 0.640 1.00 58.31 127 PRO A CA 1
ATOM 969 C C . PRO A 1 127 ? 23.657 70.476 1.633 1.00 58.31 127 PRO A C 1
ATOM 971 O O . PRO A 1 127 ? 24.516 71.298 1.347 1.00 58.31 127 PRO A O 1
ATOM 974 N N . ASP A 1 128 ? 23.010 70.501 2.797 1.00 46.66 128 ASP A N 1
ATOM 975 C CA . ASP A 1 128 ? 23.525 71.262 3.936 1.00 46.66 128 ASP A CA 1
ATOM 976 C C . ASP A 1 128 ? 23.689 70.339 5.139 1.00 46.66 128 ASP A C 1
ATOM 978 O O . ASP A 1 128 ? 22.785 69.608 5.547 1.00 46.66 128 ASP A O 1
ATOM 982 N N . GLY A 1 129 ? 24.924 70.309 5.634 1.00 56.16 129 GLY A N 1
ATOM 983 C CA . GLY A 1 129 ? 25.406 69.365 6.625 1.00 56.16 129 GLY A CA 1
ATOM 984 C C . GLY A 1 129 ? 24.751 69.533 7.994 1.00 56.16 129 GLY A C 1
ATOM 985 O O . GLY A 1 129 ? 24.610 70.633 8.517 1.00 56.16 129 GLY A O 1
ATOM 986 N N . GLY A 1 130 ? 24.428 68.402 8.612 1.00 53.25 130 GLY A N 1
ATOM 987 C CA . GLY A 1 130 ? 23.997 68.326 10.004 1.00 53.25 130 GLY A CA 1
ATOM 988 C C . GLY A 1 130 ? 23.251 67.023 10.249 1.00 53.25 130 GLY A C 1
ATOM 989 O O . GLY A 1 130 ? 22.192 66.811 9.677 1.00 53.25 130 GLY A O 1
ATOM 990 N N . GLY A 1 131 ? 23.840 66.128 11.047 1.00 54.22 131 GLY A N 1
ATOM 991 C CA . GLY A 1 131 ? 23.431 64.731 11.229 1.00 54.22 131 GLY A CA 1
ATOM 992 C C . GLY A 1 131 ? 21.920 64.462 11.225 1.00 54.22 131 GLY A C 1
ATOM 993 O O . GLY A 1 131 ? 21.197 64.880 12.127 1.00 54.22 131 GLY A O 1
ATOM 994 N N . ALA A 1 132 ? 21.461 63.688 10.242 1.00 43.69 132 ALA A N 1
ATOM 995 C CA . ALA A 1 132 ? 20.091 63.203 10.186 1.00 43.69 132 ALA A CA 1
ATOM 996 C C . ALA A 1 132 ? 19.969 61.892 10.977 1.00 43.69 132 ALA A C 1
ATOM 998 O O . ALA A 1 132 ? 20.460 60.841 10.568 1.00 43.69 132 ALA A O 1
ATOM 999 N N . SER A 1 133 ? 19.289 61.959 12.121 1.00 44.59 133 SER A N 1
ATOM 1000 C CA . SER A 1 133 ? 18.693 60.784 12.753 1.00 44.59 133 SER A CA 1
ATOM 1001 C C . SER A 1 133 ? 17.419 60.432 11.986 1.00 44.59 133 SER A C 1
ATOM 1003 O O . SER A 1 133 ? 16.518 61.255 11.833 1.00 44.59 133 SER A O 1
ATOM 1005 N N . VAL A 1 134 ? 17.352 59.212 11.460 1.00 43.59 134 VAL A N 1
ATOM 1006 C CA . VAL A 1 134 ? 16.170 58.716 10.751 1.00 43.59 134 VAL A CA 1
ATOM 1007 C C . VAL A 1 134 ? 15.093 58.397 11.786 1.00 43.59 134 VAL A C 1
ATOM 1009 O O . VAL A 1 134 ? 15.217 57.443 12.553 1.00 43.59 134 VAL A O 1
ATOM 1012 N N . ARG A 1 135 ? 14.034 59.209 11.827 1.00 43.50 135 ARG A N 1
ATOM 1013 C CA . ARG A 1 135 ? 12.848 58.981 12.661 1.00 43.50 135 ARG A CA 1
ATOM 1014 C C . ARG A 1 135 ? 11.739 58.438 11.764 1.00 43.50 135 ARG A C 1
ATOM 1016 O O . ARG A 1 135 ? 11.142 59.180 10.994 1.00 43.50 135 ARG A O 1
ATOM 1023 N N . ILE A 1 136 ? 11.498 57.132 11.833 1.00 45.69 136 ILE A N 1
ATOM 1024 C CA . ILE A 1 136 ? 10.418 56.479 11.086 1.00 45.69 136 ILE A CA 1
ATOM 1025 C C . ILE A 1 136 ? 9.108 56.769 11.822 1.00 45.69 136 ILE A C 1
ATOM 1027 O O . ILE A 1 136 ? 8.923 56.346 12.962 1.00 45.69 136 ILE A O 1
ATOM 1031 N N . GLN A 1 137 ? 8.215 57.521 11.184 1.00 42.31 137 GLN A N 1
ATOM 1032 C CA . GLN A 1 137 ? 6.900 57.860 11.717 1.00 42.31 137 GLN A CA 1
ATOM 1033 C C . GLN A 1 137 ? 5.869 56.927 11.073 1.00 42.31 137 GLN A C 1
ATOM 1035 O O . GLN A 1 137 ? 5.526 57.074 9.904 1.00 42.31 137 GLN A O 1
ATOM 1040 N N . ILE A 1 138 ? 5.417 55.921 11.823 1.00 50.19 138 ILE A N 1
ATOM 1041 C CA . ILE A 1 138 ? 4.358 55.004 11.388 1.00 50.19 138 ILE A CA 1
ATOM 1042 C C . ILE A 1 138 ? 3.021 55.662 11.735 1.00 50.19 138 ILE A C 1
ATOM 1044 O O . ILE A 1 138 ? 2.702 55.854 12.908 1.00 50.19 138 ILE A O 1
ATOM 1048 N N . ALA A 1 139 ? 2.251 56.051 10.720 1.00 39.56 139 ALA A N 1
ATOM 1049 C CA . ALA A 1 139 ? 0.921 56.616 10.908 1.00 39.56 139 ALA A CA 1
ATOM 1050 C C . ALA A 1 139 ? -0.057 55.526 11.383 1.00 39.56 139 ALA A C 1
ATOM 1052 O O . ALA A 1 139 ? -0.233 54.518 10.703 1.00 39.56 139 ALA A O 1
ATOM 1053 N N . GLY A 1 140 ? -0.706 55.740 12.533 1.00 45.62 140 GLY A N 1
ATOM 1054 C CA . GLY A 1 140 ? -1.889 54.968 12.942 1.00 45.62 140 GLY A CA 1
ATOM 1055 C C . GLY A 1 140 ? -1.819 54.217 14.273 1.00 45.62 140 GLY A C 1
ATOM 1056 O O . GLY A 1 140 ? -2.790 53.551 14.616 1.00 45.62 140 GLY A O 1
ATOM 1057 N N . LEU A 1 141 ? -0.740 54.334 15.051 1.00 46.41 141 LEU A N 1
ATOM 1058 C CA . LEU A 1 141 ? -0.688 53.782 16.410 1.00 46.41 141 LEU A CA 1
ATOM 1059 C C . LEU A 1 141 ? -0.543 54.911 17.442 1.00 46.41 141 LEU A C 1
ATOM 1061 O O . LEU A 1 141 ? 0.327 55.768 17.266 1.00 46.41 141 LEU A O 1
ATOM 1065 N N . PRO A 1 142 ? -1.357 54.946 18.517 1.00 39.66 142 PRO A N 1
ATOM 1066 C CA . PRO A 1 142 ? -1.110 55.846 19.634 1.00 39.66 142 PRO A CA 1
ATOM 1067 C C . PRO A 1 142 ? 0.191 55.413 20.319 1.00 39.66 142 PRO A C 1
ATOM 1069 O O . PRO A 1 142 ? 0.260 54.365 20.957 1.00 39.66 142 PRO A O 1
ATOM 1072 N N . VAL A 1 143 ? 1.251 56.201 20.144 1.00 46.28 143 VAL A N 1
ATOM 1073 C CA . VAL A 1 143 ? 2.510 56.016 20.869 1.00 46.28 143 VAL A CA 1
ATOM 1074 C C . VAL A 1 143 ? 2.317 56.599 22.263 1.00 46.28 143 VAL A C 1
ATOM 1076 O O . VAL A 1 143 ? 2.378 57.813 22.452 1.00 46.28 143 VAL A O 1
ATOM 1079 N N . GLU A 1 144 ? 2.068 55.732 23.244 1.00 43.72 144 GLU A N 1
ATOM 1080 C CA . GLU A 1 144 ? 2.306 56.079 24.639 1.00 43.72 144 GLU A CA 1
ATOM 1081 C C . GLU A 1 144 ? 3.809 56.271 24.846 1.00 43.72 144 GLU A C 1
ATOM 1083 O O . GLU A 1 144 ? 4.640 55.400 24.578 1.00 43.72 144 GLU A O 1
ATOM 1088 N N . THR A 1 145 ? 4.152 57.466 25.302 1.00 44.81 145 THR A N 1
ATOM 1089 C CA . THR A 1 145 ? 5.503 57.885 25.647 1.00 44.81 145 THR A CA 1
ATOM 1090 C C . THR A 1 145 ? 5.962 57.129 26.896 1.00 44.81 145 THR A C 1
ATOM 1092 O O . THR A 1 145 ? 5.808 57.618 28.011 1.00 44.81 145 THR A O 1
ATOM 1095 N N . PHE A 1 146 ? 6.544 55.939 26.735 1.00 40.41 146 PHE A N 1
ATOM 1096 C CA . PHE A 1 146 ? 7.281 55.283 27.818 1.00 40.41 146 PHE A CA 1
ATOM 1097 C C . PHE A 1 146 ? 8.653 55.941 27.971 1.00 40.41 146 PHE A C 1
ATOM 1099 O O . PHE A 1 146 ? 9.647 55.561 27.351 1.00 40.41 146 PHE A O 1
ATOM 1106 N N . GLY A 1 147 ? 8.676 56.992 28.786 1.00 41.00 147 GLY A N 1
ATOM 1107 C CA . GLY A 1 147 ? 9.887 57.563 29.345 1.00 41.00 147 GLY A CA 1
ATOM 1108 C C . GLY A 1 147 ? 10.245 56.899 30.675 1.00 41.00 147 GLY A C 1
ATOM 1109 O O . GLY A 1 147 ? 9.386 56.712 31.525 1.00 41.00 147 GLY A O 1
ATOM 1110 N N . GLN A 1 148 ? 11.552 56.685 30.846 1.00 40.56 148 GLN A N 1
ATOM 1111 C CA . GLN A 1 148 ? 12.292 56.539 32.107 1.00 40.56 148 GLN A CA 1
ATOM 1112 C C . GLN A 1 148 ? 12.346 55.157 32.784 1.00 40.56 148 GLN A C 1
ATOM 1114 O O . GLN A 1 148 ? 11.341 54.538 33.102 1.00 40.56 148 GLN A O 1
ATOM 1119 N N . GLY A 1 149 ? 13.584 54.765 33.120 1.00 37.03 149 GLY A N 1
ATOM 1120 C CA . GLY A 1 149 ? 13.867 53.962 34.312 1.00 37.03 149 GLY A CA 1
ATOM 1121 C C . GLY A 1 149 ? 14.370 52.539 34.082 1.00 37.03 149 GLY A C 1
ATOM 1122 O O . GLY A 1 149 ? 13.738 51.598 34.542 1.00 37.03 149 GLY A O 1
ATOM 1123 N N . VAL A 1 150 ? 15.537 52.348 33.455 1.00 41.94 150 VAL A N 1
ATOM 1124 C CA . VAL A 1 150 ? 16.293 51.096 33.660 1.00 41.94 150 VAL A CA 1
ATOM 1125 C C . VAL A 1 150 ? 17.099 51.248 34.951 1.00 41.94 150 VAL A C 1
ATOM 1127 O O . VAL A 1 150 ? 18.283 51.580 34.931 1.00 41.94 150 VAL A O 1
ATOM 1130 N N . GLU A 1 151 ? 16.427 51.062 36.089 1.00 42.28 151 GLU A N 1
ATOM 1131 C CA . GLU A 1 151 ? 17.093 50.804 37.365 1.00 42.28 151 GLU A CA 1
ATOM 1132 C C . GLU A 1 151 ? 17.723 49.406 37.337 1.00 42.28 151 GLU A C 1
ATOM 1134 O O . GLU A 1 151 ? 17.111 48.403 36.967 1.00 42.28 151 GLU A O 1
ATOM 1139 N N . GLN A 1 152 ? 18.997 49.367 37.714 1.00 49.19 152 GLN A N 1
ATOM 1140 C CA . GLN 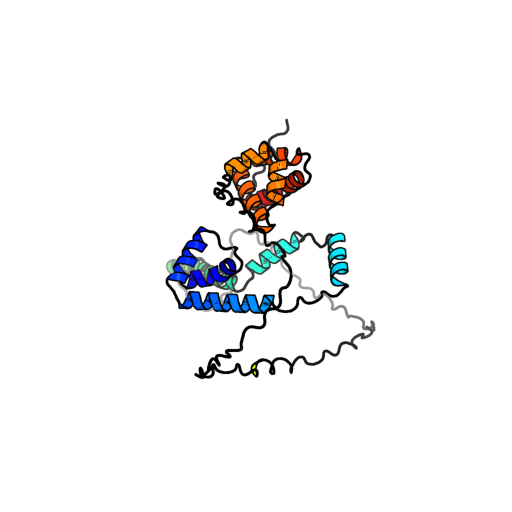A 1 152 ? 19.808 48.168 37.846 1.00 49.19 152 GLN A CA 1
ATOM 1141 C C . GLN A 1 152 ? 19.254 47.273 38.961 1.00 49.19 152 GLN A C 1
ATOM 1143 O O . GLN A 1 152 ? 19.342 47.607 40.140 1.00 49.19 152 GLN A O 1
ATOM 1148 N N . ALA A 1 153 ? 18.745 46.094 38.602 1.00 37.72 153 ALA A N 1
ATOM 1149 C CA . ALA A 1 153 ? 18.445 45.049 39.573 1.00 37.72 153 ALA A CA 1
ATOM 1150 C C . ALA A 1 153 ? 19.744 44.347 40.041 1.00 37.72 153 ALA A C 1
ATOM 1152 O O . ALA A 1 153 ? 20.623 44.054 39.222 1.00 37.72 153 ALA A O 1
ATOM 1153 N N . PRO A 1 154 ? 19.890 44.051 41.347 1.00 49.50 154 PRO A N 1
ATOM 1154 C CA . PRO A 1 154 ? 21.125 43.533 41.921 1.00 49.50 154 PRO A CA 1
ATOM 1155 C C . PRO A 1 154 ? 21.370 42.058 41.579 1.00 49.50 154 PRO A C 1
ATOM 1157 O O . PRO A 1 154 ? 20.483 41.205 41.650 1.00 49.50 154 PRO A O 1
ATOM 1160 N N . ARG A 1 155 ? 22.636 41.752 41.273 1.00 39.03 155 ARG A N 1
ATOM 1161 C CA . ARG A 1 155 ? 23.169 40.394 41.114 1.00 39.03 155 ARG A CA 1
ATOM 1162 C C . ARG A 1 155 ? 22.953 39.591 42.402 1.00 39.03 155 ARG A C 1
ATOM 1164 O O . ARG A 1 155 ? 23.605 39.848 43.411 1.00 39.03 155 ARG A O 1
ATOM 1171 N N . ARG A 1 156 ? 22.082 38.580 42.357 1.00 40.16 156 ARG A N 1
ATOM 1172 C CA . ARG A 1 156 ? 22.025 37.533 43.386 1.00 40.16 156 ARG A CA 1
ATOM 1173 C C . ARG A 1 156 ? 23.234 36.613 43.237 1.00 40.16 156 ARG A C 1
ATOM 1175 O O . ARG A 1 156 ? 23.391 35.939 42.223 1.00 40.16 156 ARG A O 1
ATOM 1182 N N . ALA A 1 157 ? 24.075 36.609 44.266 1.00 39.12 157 ALA A N 1
ATOM 1183 C CA . ALA A 1 157 ? 25.146 35.648 44.463 1.00 39.12 157 ALA A CA 1
ATOM 1184 C C . ALA A 1 157 ? 24.560 34.239 44.660 1.00 39.12 157 ALA A C 1
ATOM 1186 O O . ALA A 1 157 ? 23.682 34.036 45.498 1.00 39.12 157 ALA A O 1
ATOM 1187 N N . LEU A 1 158 ? 25.047 33.279 43.874 1.00 50.38 158 LEU A N 1
ATOM 1188 C CA . LEU A 1 158 ? 24.781 31.854 44.043 1.00 50.38 158 LEU A CA 1
ATOM 1189 C C . LEU A 1 158 ? 25.765 31.279 45.068 1.00 50.38 158 LEU A C 1
ATOM 1191 O O . LEU A 1 158 ? 26.980 31.413 44.927 1.00 50.38 158 LEU A O 1
ATOM 1195 N N . SER A 1 159 ? 25.215 30.651 46.101 1.00 48.44 159 SER A N 1
ATOM 1196 C CA . SER A 1 159 ? 25.923 29.957 47.177 1.00 48.44 159 SER A CA 1
ATOM 1197 C C . SER A 1 159 ? 26.601 28.671 46.670 1.00 48.44 159 SER A C 1
ATOM 1199 O O . SER A 1 159 ? 25.970 27.919 45.923 1.00 48.44 159 SER A O 1
ATOM 1201 N N . PRO A 1 160 ? 27.832 28.340 47.102 1.00 43.50 160 PRO A N 1
ATOM 1202 C CA . PRO A 1 160 ? 28.473 27.071 46.780 1.00 43.50 160 PRO A CA 1
ATOM 1203 C C . PRO A 1 160 ? 28.130 26.022 47.847 1.00 43.50 160 PRO A C 1
ATOM 1205 O O . PRO A 1 160 ? 28.426 26.211 49.025 1.00 43.50 160 PRO A O 1
ATOM 1208 N N . GLY A 1 161 ? 27.525 24.897 47.458 1.00 44.62 161 GLY A N 1
ATOM 1209 C CA . GLY A 1 161 ? 27.291 23.817 48.420 1.00 44.62 161 GLY A CA 1
ATOM 1210 C C . GLY A 1 161 ? 26.320 22.726 47.993 1.00 44.62 161 GLY A C 1
ATOM 1211 O O . GLY A 1 161 ? 25.367 22.459 48.711 1.00 44.62 161 GLY A O 1
ATOM 1212 N N . ALA A 1 162 ? 26.565 22.055 46.867 1.00 38.94 162 ALA A N 1
ATOM 1213 C CA . ALA A 1 162 ? 25.932 20.767 46.592 1.00 38.94 162 ALA A CA 1
ATOM 1214 C C . ALA A 1 162 ? 26.948 19.835 45.927 1.00 38.94 162 ALA A C 1
ATOM 1216 O O . ALA A 1 162 ? 27.312 19.994 44.764 1.00 38.94 162 ALA A O 1
ATOM 1217 N N . LYS A 1 163 ? 27.447 18.879 46.714 1.00 40.53 163 LYS A N 1
ATOM 1218 C CA . LYS A 1 163 ? 28.316 17.793 46.263 1.00 40.53 163 LYS A CA 1
ATOM 1219 C C . LYS A 1 163 ? 27.501 16.879 45.343 1.00 40.53 163 LYS A C 1
ATOM 1221 O O . LYS A 1 163 ? 26.772 16.020 45.827 1.00 40.53 163 LYS A O 1
ATOM 1226 N N . MET A 1 164 ? 27.615 17.063 44.029 1.00 35.91 164 MET A N 1
ATOM 1227 C CA . MET A 1 164 ? 27.224 16.033 43.069 1.00 35.91 164 MET A CA 1
ATOM 1228 C C . MET A 1 164 ? 28.304 14.953 43.066 1.00 35.91 164 MET A C 1
ATOM 1230 O O . MET A 1 164 ? 29.445 15.180 42.669 1.00 35.91 164 MET A O 1
ATOM 1234 N N . VAL A 1 165 ? 27.930 13.781 43.570 1.00 46.03 165 VAL A N 1
ATOM 1235 C CA . VAL A 1 165 ? 28.703 12.548 43.457 1.00 46.03 165 VAL A CA 1
ATOM 1236 C C . VAL A 1 165 ? 28.754 12.172 41.980 1.00 46.03 165 VAL A C 1
ATOM 1238 O O . VAL A 1 165 ? 27.735 11.858 41.369 1.00 46.03 165 VAL A O 1
ATOM 1241 N N . ALA A 1 166 ? 29.956 12.233 41.415 1.00 38.69 166 ALA A N 1
ATOM 1242 C CA . ALA A 1 166 ? 30.266 11.744 40.086 1.00 38.69 166 ALA A CA 1
ATOM 1243 C C . ALA A 1 166 ? 30.020 10.229 40.026 1.00 38.69 166 ALA A C 1
ATOM 1245 O O . ALA A 1 166 ? 30.713 9.450 40.679 1.00 38.69 166 ALA A O 1
ATOM 1246 N N . ARG A 1 167 ? 29.040 9.811 39.224 1.00 46.09 167 ARG A N 1
ATOM 1247 C CA . ARG A 1 167 ? 28.870 8.420 38.796 1.00 46.09 167 ARG A CA 1
ATOM 1248 C C . ARG A 1 167 ? 29.088 8.362 37.289 1.00 46.09 167 ARG A C 1
ATOM 1250 O O . ARG A 1 167 ? 28.151 8.210 36.517 1.00 46.09 167 ARG A O 1
ATOM 1257 N N . SER A 1 168 ? 30.350 8.521 36.907 1.00 38.44 168 SER A N 1
ATOM 1258 C CA . SER A 1 168 ? 30.822 8.478 35.521 1.00 38.44 168 SER A CA 1
ATOM 1259 C C . SER A 1 168 ? 32.020 7.538 35.419 1.00 38.44 168 SER A C 1
ATOM 1261 O O . SER A 1 168 ? 33.116 7.974 35.094 1.00 38.44 168 SER A O 1
ATOM 1263 N N . GLN A 1 169 ? 31.842 6.261 35.765 1.00 48.25 169 GLN A N 1
ATOM 1264 C CA . GLN A 1 169 ? 32.800 5.196 35.450 1.00 48.25 169 GLN A CA 1
ATOM 1265 C C . GLN A 1 169 ? 32.035 3.884 35.257 1.00 48.25 169 GLN A C 1
ATOM 1267 O O . GLN A 1 169 ? 31.525 3.334 36.228 1.00 48.25 169 GLN A O 1
ATOM 1272 N N . MET A 1 170 ? 31.919 3.461 33.996 1.00 43.50 170 MET A N 1
ATOM 1273 C CA . MET A 1 170 ? 31.724 2.095 33.472 1.00 43.50 170 MET A CA 1
ATOM 1274 C C . MET A 1 170 ? 30.879 2.171 32.203 1.00 43.50 170 MET A C 1
ATOM 1276 O O . MET A 1 170 ? 29.678 1.963 32.253 1.00 43.50 170 MET A O 1
ATOM 1280 N N . PHE A 1 171 ? 31.517 2.521 31.091 1.00 39.22 171 PHE A N 1
ATOM 1281 C CA . PHE A 1 171 ? 31.252 1.983 29.755 1.00 39.22 171 PHE A CA 1
ATOM 1282 C C . PHE A 1 171 ? 32.437 2.438 28.896 1.00 39.22 171 PHE A C 1
ATOM 1284 O O . PHE A 1 171 ? 32.415 3.492 28.270 1.00 39.22 171 PHE A O 1
ATOM 1291 N N . GLU A 1 172 ? 33.535 1.685 28.976 1.00 34.56 172 GLU A N 1
ATOM 1292 C CA . GLU A 1 172 ? 34.569 1.719 27.944 1.00 34.56 172 GLU A CA 1
ATOM 1293 C C . GLU A 1 172 ? 33.991 1.007 26.716 1.00 34.56 172 GLU A C 1
ATOM 1295 O O . GLU A 1 172 ? 33.820 -0.212 26.710 1.00 34.56 172 GLU A O 1
ATOM 1300 N N . GLU A 1 173 ? 33.628 1.778 25.694 1.00 38.56 173 GLU A N 1
ATOM 1301 C CA . GLU A 1 173 ? 33.365 1.244 24.360 1.00 38.56 173 GLU A CA 1
ATOM 1302 C C . GLU A 1 173 ? 34.696 0.807 23.720 1.00 38.56 173 GLU A C 1
ATOM 1304 O O . GLU A 1 173 ? 35.648 1.593 23.689 1.00 38.56 173 GLU A O 1
ATOM 1309 N N . PRO A 1 174 ? 34.805 -0.419 23.177 1.00 51.84 174 PRO A N 1
ATOM 1310 C CA . PRO A 1 174 ? 35.969 -0.799 22.391 1.00 51.84 174 PRO A CA 1
ATOM 1311 C C . PRO A 1 174 ? 35.922 -0.111 21.011 1.00 51.84 174 PRO A C 1
ATOM 1313 O O . PRO A 1 174 ? 34.844 0.059 20.436 1.00 51.84 174 PRO A O 1
ATOM 1316 N N . PRO A 1 175 ? 37.073 0.255 20.418 1.00 47.94 175 PRO A N 1
ATOM 1317 C CA . PRO A 1 175 ? 37.102 0.918 19.121 1.00 47.94 175 PRO A CA 1
ATOM 1318 C C . PRO A 1 175 ? 36.650 -0.029 17.995 1.00 47.94 175 PRO A C 1
ATOM 1320 O O . PRO A 1 175 ? 37.367 -0.947 17.594 1.00 47.94 175 PRO A O 1
ATOM 1323 N N . LEU A 1 176 ? 35.473 0.243 17.425 1.00 47.25 176 LEU A N 1
ATOM 1324 C CA . LEU A 1 176 ? 34.946 -0.371 16.198 1.00 47.25 176 LEU A CA 1
ATOM 1325 C C . LEU A 1 176 ? 35.701 0.128 14.951 1.00 47.25 176 LEU A C 1
ATOM 1327 O O . LEU A 1 176 ? 35.133 0.814 14.102 1.00 47.25 176 LEU A O 1
ATOM 1331 N N . ARG A 1 177 ? 37.000 -0.180 14.826 1.00 44.03 177 ARG A N 1
ATOM 1332 C CA . ARG A 1 177 ? 37.804 0.277 13.672 1.00 44.03 177 ARG A CA 1
ATOM 1333 C C . ARG A 1 177 ? 38.598 -0.775 12.902 1.00 44.03 177 ARG A C 1
ATOM 1335 O O . ARG A 1 177 ? 39.393 -0.391 12.055 1.00 44.03 177 ARG A O 1
ATOM 1342 N N . THR A 1 178 ? 38.361 -2.073 13.099 1.00 43.09 178 THR A N 1
ATOM 1343 C CA . THR A 1 178 ? 39.172 -3.100 12.405 1.00 43.09 178 THR A CA 1
ATOM 1344 C C . THR A 1 178 ? 38.414 -4.229 11.707 1.00 43.09 178 THR A C 1
ATOM 1346 O O . THR A 1 178 ? 39.065 -5.121 11.185 1.00 43.09 178 THR A O 1
ATOM 1349 N N . ARG A 1 179 ? 37.073 -4.218 11.613 1.00 45.09 179 ARG A N 1
ATOM 1350 C CA . ARG A 1 179 ? 36.337 -5.380 11.054 1.00 45.09 179 ARG A CA 1
ATOM 1351 C C . ARG A 1 179 ? 35.725 -5.228 9.659 1.00 45.09 179 ARG A C 1
ATOM 1353 O O . ARG A 1 179 ? 35.188 -6.202 9.149 1.00 45.09 179 ARG A O 1
ATOM 1360 N N . PHE A 1 180 ? 35.814 -4.057 9.028 1.00 42.81 180 PHE A N 1
ATOM 1361 C CA . PHE A 1 180 ? 35.237 -3.843 7.689 1.00 42.81 180 PHE A CA 1
ATOM 1362 C C . PHE A 1 180 ? 36.237 -3.967 6.527 1.00 42.81 180 PHE A C 1
ATOM 1364 O O . PHE A 1 180 ? 35.811 -4.032 5.380 1.00 42.81 180 PHE A O 1
ATOM 1371 N N . SER A 1 181 ? 37.545 -4.048 6.790 1.00 45.69 181 SER A N 1
ATOM 1372 C CA . SER A 1 181 ? 38.573 -4.163 5.740 1.00 45.69 181 SER A CA 1
ATOM 1373 C C . SER A 1 181 ? 38.814 -5.590 5.232 1.00 45.69 181 SER A C 1
ATOM 1375 O O . SER A 1 181 ? 39.438 -5.755 4.189 1.00 45.69 181 SER A O 1
ATOM 1377 N N . ASP A 1 182 ? 38.298 -6.616 5.915 1.00 42.66 182 ASP A N 1
ATOM 1378 C CA . ASP A 1 182 ? 38.523 -8.015 5.515 1.00 42.66 182 ASP A CA 1
ATOM 1379 C C . ASP A 1 182 ? 37.506 -8.524 4.481 1.00 42.66 182 ASP A C 1
ATOM 1381 O O . ASP A 1 182 ? 37.761 -9.515 3.798 1.00 42.66 182 ASP A O 1
ATOM 1385 N N . TRP A 1 183 ? 36.367 -7.843 4.306 1.00 49.84 183 TRP A N 1
ATOM 1386 C CA . TRP A 1 183 ? 35.324 -8.303 3.381 1.00 49.84 183 TRP A CA 1
ATOM 1387 C C . TRP A 1 183 ? 35.639 -7.984 1.909 1.00 49.84 183 TRP A C 1
ATOM 1389 O O . TRP A 1 183 ? 35.272 -8.744 1.016 1.00 49.84 183 TRP A O 1
ATOM 1399 N N . THR A 1 184 ? 36.402 -6.925 1.628 1.00 47.25 184 THR A N 1
ATOM 1400 C CA . THR A 1 184 ? 36.764 -6.534 0.251 1.00 47.25 184 THR A CA 1
ATOM 1401 C C . THR A 1 184 ? 37.891 -7.366 -0.369 1.00 47.25 184 THR A C 1
ATOM 1403 O O . THR A 1 184 ? 38.228 -7.162 -1.531 1.00 47.25 184 THR A O 1
ATOM 1406 N N . SER A 1 185 ? 38.459 -8.320 0.374 1.00 43.22 185 SER A N 1
ATOM 1407 C CA . SER A 1 185 ? 39.597 -9.143 -0.064 1.00 43.22 185 SER A CA 1
ATOM 1408 C C . SER A 1 185 ? 39.198 -10.528 -0.584 1.00 43.22 185 SER A C 1
ATOM 1410 O O . SER A 1 185 ? 40.074 -11.318 -0.935 1.00 43.22 185 SER A O 1
ATOM 1412 N N . GLN A 1 186 ? 37.902 -10.859 -0.647 1.00 46.09 186 GLN A N 1
ATOM 1413 C CA . GLN A 1 186 ? 37.467 -12.078 -1.331 1.00 46.09 186 GLN A CA 1
ATOM 1414 C C . GLN A 1 186 ? 37.511 -11.863 -2.842 1.00 46.09 186 GLN A C 1
ATOM 1416 O O . GLN A 1 186 ? 36.569 -11.381 -3.467 1.00 46.09 186 GLN A O 1
ATOM 1421 N N . SER A 1 187 ? 38.648 -12.244 -3.417 1.00 40.28 187 SER A N 1
ATOM 1422 C CA . SER A 1 187 ? 38.834 -12.491 -4.838 1.00 40.28 187 SER A CA 1
ATOM 1423 C C . SER A 1 187 ? 37.719 -13.415 -5.331 1.00 40.28 187 SER A C 1
ATOM 1425 O O . SER A 1 187 ? 37.734 -14.618 -5.066 1.00 40.28 187 SER A O 1
ATOM 1427 N N . PHE A 1 188 ? 36.742 -12.868 -6.050 1.00 45.84 188 PHE A N 1
ATOM 1428 C CA . PHE A 1 188 ? 35.873 -13.692 -6.880 1.00 45.84 188 PHE A CA 1
ATOM 1429 C C . PHE A 1 188 ? 36.774 -14.436 -7.875 1.00 45.84 188 PHE A C 1
ATOM 1431 O O . PHE A 1 188 ? 37.606 -13.786 -8.518 1.00 45.84 188 PHE A O 1
ATOM 1438 N N . PRO A 1 189 ? 36.671 -15.771 -8.010 1.00 42.69 189 PRO A N 1
ATOM 1439 C CA . PRO A 1 189 ? 37.381 -16.461 -9.069 1.00 42.69 189 PRO A CA 1
ATOM 1440 C C . PRO A 1 189 ? 36.907 -15.869 -10.394 1.00 42.69 189 PRO A C 1
ATOM 1442 O O . PRO A 1 189 ? 35.720 -15.900 -10.725 1.00 42.69 189 PRO A O 1
ATOM 1445 N N . SER A 1 190 ? 37.849 -15.279 -11.127 1.00 42.47 190 SER A N 1
ATOM 1446 C CA . SER A 1 190 ? 37.653 -14.911 -12.519 1.00 42.47 190 SER A CA 1
ATOM 1447 C C . SER A 1 190 ? 37.126 -16.132 -13.265 1.00 42.47 190 SER A C 1
ATOM 1449 O O . SER A 1 190 ? 37.577 -17.255 -13.034 1.00 42.47 190 SER A O 1
ATOM 1451 N N . ALA A 1 191 ? 36.136 -15.911 -14.129 1.00 45.78 191 ALA A N 1
ATOM 1452 C CA . ALA A 1 191 ? 35.567 -16.921 -15.006 1.00 45.78 191 ALA A CA 1
ATOM 1453 C C . ALA A 1 191 ? 36.685 -17.579 -15.835 1.00 45.78 191 ALA A C 1
ATOM 1455 O O . ALA A 1 191 ? 37.108 -17.074 -16.875 1.00 45.78 191 ALA A O 1
ATOM 1456 N N . GLY A 1 192 ? 37.206 -18.689 -15.319 1.00 37.88 192 GLY A N 1
ATOM 1457 C CA . GLY A 1 192 ? 38.232 -19.499 -15.942 1.00 37.88 192 GLY A CA 1
ATOM 1458 C C . GLY A 1 192 ? 37.591 -20.477 -16.912 1.00 37.88 192 GLY A C 1
ATOM 1459 O O . GLY A 1 192 ? 36.869 -21.375 -16.497 1.00 37.88 192 GLY A O 1
ATOM 1460 N N . ALA A 1 193 ? 37.871 -20.250 -18.193 1.00 42.62 193 ALA A N 1
ATOM 1461 C CA . ALA A 1 193 ? 38.091 -21.239 -19.244 1.00 42.62 193 ALA A CA 1
ATOM 1462 C C . ALA A 1 193 ? 37.301 -22.563 -19.166 1.00 42.62 193 ALA A C 1
ATOM 1464 O O . ALA A 1 193 ? 37.601 -23.471 -18.394 1.00 42.62 193 ALA A O 1
ATOM 1465 N N . VAL A 1 194 ? 36.371 -22.707 -20.111 1.00 46.72 194 VAL A N 1
ATOM 1466 C CA . VAL A 1 194 ? 35.789 -23.982 -20.542 1.00 46.72 194 VAL A CA 1
ATOM 1467 C C . VAL A 1 194 ? 36.912 -24.955 -20.924 1.00 46.72 194 VAL A C 1
ATOM 1469 O O . VAL A 1 194 ? 37.611 -24.746 -21.914 1.00 46.72 194 VAL A O 1
ATOM 1472 N N . ALA A 1 195 ? 37.077 -26.027 -20.150 1.00 38.16 195 ALA A N 1
ATOM 1473 C CA . ALA A 1 195 ? 37.903 -27.171 -20.521 1.00 38.16 195 ALA A CA 1
ATOM 1474 C C . ALA A 1 195 ? 37.079 -28.149 -21.385 1.00 38.16 195 ALA A C 1
ATOM 1476 O O . ALA A 1 195 ? 35.978 -28.530 -20.976 1.00 38.16 195 ALA A O 1
ATOM 1477 N N . PRO A 1 196 ? 37.572 -28.594 -22.556 1.00 52.00 196 PRO A N 1
ATOM 1478 C CA . PRO A 1 196 ? 36.949 -29.667 -23.313 1.00 52.00 196 PRO A CA 1
ATOM 1479 C C . PRO A 1 196 ? 37.483 -31.020 -22.825 1.00 52.00 196 PRO A C 1
ATOM 1481 O O . PRO A 1 196 ? 38.691 -31.208 -22.700 1.00 52.00 196 PRO A O 1
ATOM 1484 N N . GLY A 1 197 ? 36.589 -31.983 -22.601 1.00 45.84 197 GLY A N 1
ATOM 1485 C CA . GLY A 1 197 ? 36.975 -33.387 -22.451 1.00 45.84 197 GLY A CA 1
ATOM 1486 C C . GLY A 1 197 ? 36.324 -34.104 -21.278 1.00 45.84 197 GLY A C 1
ATOM 1487 O O . GLY A 1 197 ? 36.984 -34.407 -20.292 1.00 45.84 197 GLY A O 1
ATOM 1488 N N . ILE A 1 198 ? 35.048 -34.466 -21.422 1.00 42.03 198 ILE A N 1
ATOM 1489 C CA . ILE A 1 198 ? 34.495 -35.615 -20.699 1.00 42.03 198 ILE A CA 1
ATOM 1490 C C . ILE A 1 198 ? 34.239 -36.701 -21.739 1.00 42.03 198 ILE A C 1
ATOM 1492 O O . ILE A 1 198 ? 33.272 -36.655 -22.497 1.00 42.03 198 ILE A O 1
ATOM 1496 N N . ALA A 1 199 ? 35.163 -37.658 -21.798 1.00 41.25 199 ALA A N 1
ATOM 1497 C CA . ALA A 1 199 ? 34.993 -38.894 -22.539 1.00 41.25 199 ALA A CA 1
ATOM 1498 C C . ALA A 1 199 ? 33.969 -39.772 -21.805 1.00 41.25 199 ALA A C 1
ATOM 1500 O O . ALA A 1 199 ? 34.188 -40.202 -20.672 1.00 41.25 199 ALA A O 1
ATOM 1501 N N . VAL A 1 200 ? 32.841 -40.031 -22.463 1.00 42.38 200 VAL A N 1
ATOM 1502 C CA . VAL A 1 200 ? 31.831 -40.995 -22.022 1.00 42.38 200 VAL A CA 1
ATOM 1503 C C . VAL A 1 200 ? 32.388 -42.398 -22.257 1.00 42.38 200 VAL A C 1
ATOM 1505 O O . VAL A 1 200 ? 32.445 -42.877 -23.387 1.00 42.38 200 VAL A O 1
ATOM 1508 N N . ALA A 1 201 ? 32.822 -43.061 -21.186 1.00 40.59 201 ALA A N 1
ATOM 1509 C CA . ALA A 1 201 ? 33.184 -44.469 -21.224 1.00 40.59 201 ALA A CA 1
ATOM 1510 C C . ALA A 1 201 ? 31.909 -45.326 -21.264 1.00 40.59 201 ALA A C 1
ATOM 1512 O O . ALA A 1 201 ? 31.212 -45.491 -20.261 1.00 40.59 201 ALA A O 1
ATOM 1513 N N . SER A 1 202 ? 31.614 -45.887 -22.435 1.00 46.19 202 SER A N 1
ATOM 1514 C CA . SER A 1 202 ? 30.625 -46.946 -22.618 1.00 46.19 202 SER A CA 1
ATOM 1515 C C . SER A 1 202 ? 31.086 -48.213 -21.893 1.00 46.19 202 SER A C 1
ATOM 1517 O O . SER A 1 202 ? 32.031 -48.874 -22.329 1.00 46.19 202 SER A O 1
ATOM 1519 N N . ARG A 1 203 ? 30.427 -48.568 -20.787 1.00 43.38 203 ARG A N 1
ATOM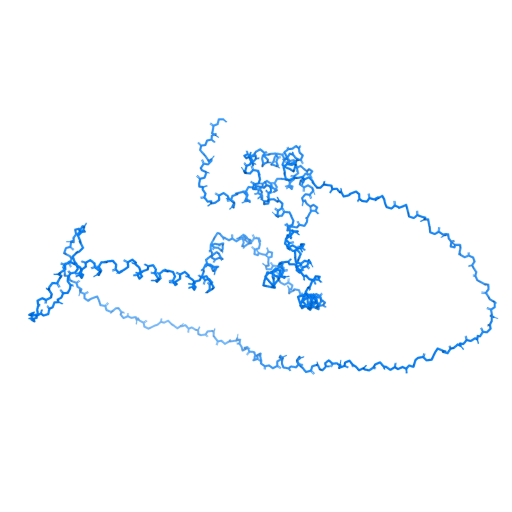 1520 C CA . ARG A 1 203 ? 30.625 -49.857 -20.114 1.00 43.38 203 ARG A CA 1
ATOM 1521 C C . ARG A 1 203 ? 29.466 -50.787 -20.474 1.00 43.38 203 ARG A C 1
ATOM 1523 O O . ARG A 1 203 ? 28.410 -50.756 -19.852 1.00 43.38 203 ARG A O 1
ATOM 1530 N N . SER A 1 204 ? 29.680 -51.597 -21.504 1.00 52.44 204 SER A N 1
ATOM 1531 C CA . SER A 1 204 ? 28.886 -52.779 -21.830 1.00 52.44 204 SER A CA 1
ATOM 1532 C C . SER A 1 204 ? 29.265 -53.921 -20.879 1.00 52.44 204 SER A C 1
ATOM 1534 O O . SER A 1 204 ? 30.423 -54.325 -20.804 1.00 52.44 204 SER A O 1
ATOM 1536 N N . GLY A 1 205 ? 28.287 -54.431 -20.131 1.00 44.31 205 GLY A N 1
ATOM 1537 C CA . GLY A 1 205 ? 28.413 -55.610 -19.271 1.00 44.31 205 GLY A CA 1
ATOM 1538 C C . GLY A 1 205 ? 27.126 -56.445 -19.334 1.00 44.31 205 GLY A C 1
ATOM 1539 O O . GLY A 1 205 ? 26.051 -55.852 -19.436 1.00 44.31 205 GLY A O 1
ATOM 1540 N N . PRO A 1 206 ? 27.217 -57.788 -19.352 1.00 56.69 206 PRO A N 1
ATOM 1541 C CA . PRO A 1 206 ? 26.149 -58.664 -19.824 1.00 56.69 206 PRO A CA 1
ATOM 1542 C C . PRO A 1 206 ? 25.066 -58.945 -18.777 1.00 56.69 206 PRO A C 1
ATOM 1544 O O . PRO A 1 206 ? 25.285 -58.872 -17.570 1.00 56.69 206 PRO A O 1
ATOM 1547 N N . MET A 1 207 ? 23.893 -59.295 -19.306 1.00 48.38 207 MET A N 1
ATOM 1548 C CA . MET A 1 207 ? 22.661 -59.633 -18.602 1.00 48.38 207 MET A CA 1
ATOM 1549 C C . MET A 1 207 ? 22.861 -60.735 -17.553 1.00 48.38 207 MET A C 1
ATOM 1551 O O . MET A 1 207 ? 23.235 -61.858 -17.881 1.00 48.38 207 MET A O 1
ATOM 1555 N N . GLY A 1 208 ? 22.525 -60.411 -16.305 1.00 42.66 208 GLY A N 1
ATOM 1556 C CA . GLY A 1 208 ? 22.220 -61.364 -15.244 1.00 42.66 208 GLY A CA 1
ATOM 1557 C C . GLY A 1 208 ? 20.742 -61.243 -14.893 1.00 42.66 208 GLY A C 1
ATOM 1558 O O . GLY A 1 208 ? 20.304 -60.235 -14.346 1.00 42.66 208 GLY A O 1
ATOM 1559 N N . SER A 1 209 ? 19.971 -62.253 -15.273 1.00 50.66 209 SER A N 1
ATOM 1560 C CA . SER A 1 209 ? 18.557 -62.428 -14.963 1.00 50.66 209 SER A CA 1
ATOM 1561 C C . SER A 1 209 ? 18.358 -62.761 -13.484 1.00 50.66 209 SER A C 1
ATOM 1563 O O . SER A 1 209 ? 18.745 -63.837 -13.035 1.00 50.66 209 SER A O 1
ATOM 1565 N N . SER A 1 210 ? 17.699 -61.867 -12.750 1.00 46.47 210 SER A N 1
ATOM 1566 C CA . SER A 1 210 ? 17.098 -62.171 -11.448 1.00 46.47 210 SER A CA 1
ATOM 1567 C C . SER A 1 210 ? 15.826 -61.345 -11.259 1.00 46.47 210 SER A C 1
ATOM 1569 O O . SER A 1 210 ? 15.822 -60.242 -10.720 1.00 46.47 210 SER A O 1
ATOM 1571 N N . GLU A 1 211 ? 14.765 -61.887 -11.848 1.00 53.09 211 GLU A N 1
ATOM 1572 C CA . GLU A 1 211 ? 13.436 -62.100 -11.272 1.00 53.09 211 GLU A CA 1
ATOM 1573 C C . GLU A 1 211 ? 13.231 -61.550 -9.846 1.00 53.09 211 GLU A C 1
ATOM 1575 O O . GLU A 1 211 ? 13.551 -62.204 -8.858 1.00 53.09 211 GLU A O 1
ATOM 1580 N N . LEU A 1 212 ? 12.649 -60.351 -9.739 1.00 52.91 212 LEU A N 1
ATOM 1581 C CA . LEU A 1 212 ? 12.082 -59.834 -8.495 1.00 52.91 212 LEU A CA 1
ATOM 1582 C C . LEU A 1 212 ? 10.781 -59.069 -8.774 1.00 52.91 212 LEU A C 1
ATOM 1584 O O . LEU A 1 212 ? 10.759 -58.039 -9.437 1.00 52.91 212 LEU A O 1
ATOM 1588 N N . ALA A 1 213 ? 9.714 -59.639 -8.216 1.00 46.06 213 ALA A N 1
ATOM 1589 C CA . ALA A 1 213 ? 8.506 -59.007 -7.695 1.00 46.06 213 ALA A CA 1
ATOM 1590 C C . ALA A 1 213 ? 7.704 -58.060 -8.611 1.00 46.06 213 ALA A C 1
ATOM 1592 O O . ALA A 1 213 ? 7.972 -56.870 -8.759 1.00 46.06 213 ALA A O 1
ATOM 1593 N N . ARG A 1 214 ? 6.577 -58.604 -9.090 1.00 46.22 214 ARG A N 1
ATOM 1594 C CA . ARG A 1 214 ? 5.398 -57.883 -9.587 1.00 46.22 214 ARG A CA 1
ATOM 1595 C C . ARG A 1 214 ? 4.844 -56.941 -8.505 1.00 46.22 214 ARG A C 1
ATOM 1597 O O . ARG A 1 214 ? 3.958 -57.321 -7.746 1.00 46.22 214 ARG A O 1
ATOM 1604 N N . GLY A 1 215 ? 5.346 -55.714 -8.449 1.00 44.09 215 GLY A N 1
ATOM 1605 C CA . GLY A 1 215 ? 4.664 -54.579 -7.829 1.00 44.09 215 GLY A CA 1
ATOM 1606 C C . GLY A 1 215 ? 3.934 -53.804 -8.918 1.00 44.09 215 GLY A C 1
ATOM 1607 O O . GLY A 1 215 ? 4.567 -53.077 -9.678 1.00 44.09 215 GLY A O 1
ATOM 1608 N N . GLY A 1 216 ? 2.623 -54.015 -9.045 1.00 43.62 216 GLY A N 1
ATOM 1609 C CA . GLY A 1 216 ? 1.791 -53.380 -10.063 1.00 43.62 216 GLY A CA 1
ATOM 1610 C C . GLY A 1 216 ? 1.827 -51.857 -9.965 1.00 43.62 216 GLY A C 1
ATOM 1611 O O . GLY A 1 216 ? 1.181 -51.267 -9.104 1.00 43.62 216 GLY A O 1
ATOM 1612 N N . TRP A 1 217 ? 2.556 -51.224 -10.882 1.00 46.22 217 TRP A N 1
ATOM 1613 C CA . TRP A 1 217 ? 2.359 -49.825 -11.231 1.00 46.22 217 TRP A CA 1
ATOM 1614 C C . TRP A 1 217 ? 0.980 -49.696 -11.880 1.00 46.22 217 TRP A C 1
ATOM 1616 O O . TRP A 1 217 ? 0.789 -50.066 -13.038 1.00 46.22 217 TRP A O 1
ATOM 1626 N N . THR A 1 218 ? -0.001 -49.206 -11.126 1.00 59.56 218 THR A N 1
ATOM 1627 C CA . THR A 1 218 ? -1.224 -48.687 -11.737 1.00 59.56 218 THR A CA 1
ATOM 1628 C C . THR A 1 218 ? -0.865 -47.356 -12.402 1.00 59.56 218 THR A C 1
ATOM 1630 O O . THR A 1 218 ? -0.244 -46.505 -11.760 1.00 59.56 218 THR A O 1
ATOM 1633 N N . PRO A 1 219 ? -1.166 -47.161 -13.697 1.00 50.09 219 PRO A N 1
ATOM 1634 C CA . PRO A 1 219 ? -0.951 -45.877 -14.337 1.00 50.09 219 PRO A CA 1
ATOM 1635 C C . PRO A 1 219 ? -1.803 -44.842 -13.608 1.00 50.09 219 PRO A C 1
ATOM 1637 O O . PRO A 1 219 ? -3.022 -44.982 -13.515 1.00 50.09 219 PRO A O 1
ATOM 1640 N N . SER A 1 220 ? -1.102 -43.853 -13.053 1.00 55.41 220 SER A N 1
ATOM 1641 C CA . SER A 1 220 ? -1.614 -42.647 -12.413 1.00 55.41 220 SER A CA 1
ATOM 1642 C C . SER A 1 220 ? -2.962 -42.243 -13.008 1.00 55.41 220 SER A C 1
ATOM 1644 O O . SER A 1 220 ? -3.049 -41.895 -14.188 1.00 55.41 220 SER A O 1
ATOM 1646 N N . ALA A 1 221 ? -4.015 -42.357 -12.197 1.00 55.53 221 ALA A N 1
ATOM 1647 C CA . ALA A 1 221 ? -5.347 -41.907 -12.551 1.00 55.53 221 ALA A CA 1
ATOM 1648 C C . ALA A 1 221 ? -5.247 -40.462 -13.049 1.00 55.53 221 ALA A C 1
ATOM 1650 O O . ALA A 1 221 ? -4.692 -39.603 -12.364 1.00 55.53 221 ALA A O 1
ATOM 1651 N N . TYR A 1 222 ? -5.748 -40.233 -14.263 1.00 54.81 222 TYR A N 1
ATOM 1652 C CA . TYR A 1 222 ? -5.921 -38.918 -14.862 1.00 54.81 222 TYR A CA 1
ATOM 1653 C C . TYR A 1 222 ? -6.427 -37.939 -13.797 1.00 54.81 222 TYR A C 1
ATOM 1655 O O . TYR A 1 222 ? -7.576 -38.029 -13.363 1.00 54.81 222 TYR A O 1
ATOM 1663 N N . LEU A 1 223 ? -5.568 -37.010 -13.368 1.00 57.12 223 LEU A N 1
ATOM 1664 C CA . LEU A 1 223 ? -6.024 -35.828 -12.652 1.00 57.12 223 LEU A CA 1
ATOM 1665 C C . LEU A 1 223 ? -7.039 -35.152 -13.582 1.00 57.12 223 LEU A C 1
ATOM 1667 O O . LEU A 1 223 ? -6.673 -34.843 -14.722 1.00 57.12 223 LEU A O 1
ATOM 1671 N N . PRO A 1 224 ? -8.307 -34.973 -13.166 1.00 61.66 224 PRO A N 1
ATOM 1672 C CA . PRO A 1 224 ? -9.282 -34.295 -14.001 1.00 61.66 224 PRO A CA 1
ATOM 1673 C C . PRO A 1 224 ? -8.702 -32.932 -14.368 1.00 61.66 224 PRO A C 1
ATOM 1675 O O . PRO A 1 224 ? -8.183 -32.222 -13.501 1.00 61.66 224 PRO A O 1
ATOM 1678 N N . ALA A 1 225 ? -8.732 -32.608 -15.662 1.00 55.03 225 ALA A N 1
ATOM 1679 C CA . ALA A 1 225 ? -8.294 -31.320 -16.170 1.00 55.03 225 ALA A CA 1
ATOM 1680 C C . ALA A 1 225 ? -8.906 -30.230 -15.284 1.00 55.03 225 ALA A C 1
ATOM 1682 O O . ALA A 1 225 ? -10.130 -30.135 -15.176 1.00 55.03 225 ALA A O 1
ATOM 1683 N N . ARG A 1 226 ? -8.051 -29.469 -14.585 1.00 49.81 226 ARG A N 1
ATOM 1684 C CA . ARG A 1 226 ? -8.477 -28.325 -13.774 1.00 49.81 226 ARG A CA 1
ATOM 1685 C C . ARG A 1 226 ? -9.385 -27.487 -14.665 1.00 49.81 226 ARG A C 1
ATOM 1687 O O . ARG A 1 226 ? -8.938 -27.040 -15.721 1.00 49.81 226 ARG A O 1
ATOM 1694 N N . ALA A 1 227 ? -10.646 -27.333 -14.258 1.00 59.06 227 ALA A N 1
ATOM 1695 C CA . ALA A 1 227 ? -11.579 -26.462 -14.952 1.00 59.06 227 ALA A CA 1
ATOM 1696 C C . ALA A 1 227 ? -10.879 -25.114 -15.194 1.00 59.06 227 ALA A C 1
ATOM 1698 O O . ALA A 1 227 ? -10.169 -24.648 -14.292 1.00 59.06 227 ALA A O 1
ATOM 1699 N N . PRO A 1 228 ? -11.001 -24.525 -16.398 1.00 62.03 228 PRO A N 1
ATOM 1700 C CA . PRO A 1 228 ? -10.372 -23.248 -16.686 1.00 62.03 228 PRO A CA 1
ATOM 1701 C C . PRO A 1 228 ? -10.782 -22.272 -15.588 1.00 62.03 228 PRO A C 1
ATOM 1703 O O . PRO A 1 228 ? -11.970 -22.087 -15.329 1.00 62.03 228 PRO A O 1
ATOM 1706 N N . VAL A 1 229 ? -9.790 -21.702 -14.899 1.00 53.06 229 VAL A N 1
ATOM 1707 C CA . VAL A 1 229 ? -10.015 -20.625 -13.938 1.00 53.06 229 VAL A CA 1
ATOM 1708 C C . VAL A 1 229 ? -10.549 -19.466 -14.764 1.00 53.06 229 VAL A C 1
ATOM 1710 O O . VAL A 1 229 ? -9.787 -18.721 -15.379 1.00 53.06 229 VAL A O 1
ATOM 1713 N N . THR A 1 230 ? -11.872 -19.362 -14.859 1.00 57.12 230 THR A N 1
ATOM 1714 C CA . THR A 1 230 ? -12.527 -18.190 -15.423 1.00 57.12 230 THR A CA 1
ATOM 1715 C C . THR A 1 230 ? -12.011 -17.013 -14.615 1.00 57.12 230 THR A C 1
ATOM 1717 O O . THR A 1 230 ? -12.122 -17.039 -13.385 1.00 57.12 230 THR A O 1
ATOM 1720 N N . LYS A 1 231 ? -11.391 -16.027 -15.275 1.00 51.78 231 LYS A N 1
ATOM 1721 C CA . LYS A 1 231 ? -11.048 -14.751 -14.643 1.00 51.78 231 LYS A CA 1
ATOM 1722 C C . LYS A 1 231 ? -12.309 -14.285 -13.923 1.00 51.78 231 LYS A C 1
ATOM 1724 O O . LYS A 1 231 ? -13.280 -13.944 -14.588 1.00 51.78 231 LYS A O 1
ATOM 1729 N N . ARG A 1 232 ? -12.334 -14.358 -12.589 1.00 64.44 232 ARG A N 1
ATOM 1730 C CA . ARG A 1 232 ? -13.396 -13.707 -11.829 1.00 64.44 232 ARG A CA 1
ATOM 1731 C C . ARG A 1 232 ? -13.217 -12.232 -12.115 1.00 64.44 232 ARG A C 1
ATOM 1733 O O . ARG A 1 232 ? -12.197 -11.659 -11.735 1.00 64.44 232 ARG A O 1
ATOM 1740 N N . GLU A 1 233 ? -14.152 -11.668 -12.864 1.00 82.06 233 GLU A N 1
ATOM 1741 C CA . GLU A 1 233 ? -14.304 -10.227 -12.911 1.00 82.06 233 GLU A CA 1
ATOM 1742 C C . GLU A 1 233 ? -14.535 -9.788 -11.470 1.00 82.06 233 GLU A C 1
ATOM 1744 O O . GLU A 1 233 ? -15.435 -10.269 -10.781 1.00 82.06 233 GLU A O 1
ATOM 1749 N N . TRP A 1 234 ? -13.593 -9.001 -10.965 1.00 82.12 234 TRP A N 1
ATOM 1750 C CA . TRP A 1 234 ? -13.694 -8.461 -9.626 1.00 82.12 234 TRP A CA 1
ATOM 1751 C C . TRP A 1 234 ? -14.827 -7.441 -9.617 1.00 82.12 234 TRP A C 1
ATOM 1753 O O . TRP A 1 234 ? -14.894 -6.647 -10.561 1.00 82.12 234 TRP A O 1
ATOM 1763 N N . PRO A 1 235 ? -15.662 -7.415 -8.565 1.00 91.62 235 PRO A N 1
ATOM 1764 C CA . PRO A 1 235 ? -16.669 -6.380 -8.449 1.00 91.62 235 PRO A CA 1
ATOM 1765 C C . PRO A 1 235 ? -15.997 -5.006 -8.480 1.00 91.62 235 PRO A C 1
ATOM 1767 O O . PRO A 1 235 ? -14.924 -4.796 -7.894 1.00 91.62 235 PRO A O 1
ATOM 1770 N N . SER A 1 236 ? -16.623 -4.079 -9.188 1.00 93.31 236 SER A N 1
ATOM 1771 C CA . SER A 1 236 ? -16.270 -2.667 -9.187 1.00 93.31 236 SER A CA 1
ATOM 1772 C C . SER A 1 236 ? -16.420 -2.070 -7.784 1.00 93.31 236 SER A C 1
ATOM 1774 O O . SER A 1 236 ? -17.108 -2.614 -6.923 1.00 93.31 236 SER A O 1
ATOM 1776 N N . ALA A 1 237 ? -15.781 -0.925 -7.531 1.00 92.88 237 ALA A N 1
ATOM 1777 C CA . ALA A 1 237 ? -15.895 -0.256 -6.233 1.00 92.88 237 ALA A CA 1
ATOM 1778 C C . ALA A 1 237 ? -17.355 0.061 -5.867 1.00 92.88 237 ALA A C 1
ATOM 1780 O O . ALA A 1 237 ? -17.720 -0.060 -4.706 1.00 92.88 237 ALA A O 1
ATOM 1781 N N . ASP A 1 238 ? -18.188 0.420 -6.848 1.00 93.81 238 ASP A N 1
ATOM 1782 C CA . ASP A 1 238 ? -19.599 0.731 -6.616 1.00 93.81 238 ASP A CA 1
ATOM 1783 C C . ASP A 1 238 ? -20.409 -0.542 -6.276 1.00 93.81 238 ASP A C 1
ATOM 1785 O O . ASP A 1 238 ? -21.190 -0.513 -5.327 1.00 93.81 238 ASP A O 1
ATOM 1789 N N . GLU A 1 239 ? -20.151 -1.677 -6.940 1.00 95.38 239 GLU A N 1
ATOM 1790 C CA . GLU A 1 239 ? -20.748 -2.979 -6.574 1.00 95.38 239 GLU A CA 1
ATOM 1791 C C . GLU A 1 239 ? -20.307 -3.433 -5.179 1.00 95.38 239 GLU A C 1
ATOM 1793 O O . GLU A 1 239 ? -21.096 -3.984 -4.416 1.00 95.38 239 GLU A O 1
ATOM 1798 N N . TRP A 1 240 ? -19.057 -3.164 -4.795 1.00 95.94 240 TRP A N 1
ATOM 1799 C CA . TRP A 1 240 ? -18.602 -3.434 -3.433 1.00 95.94 240 TRP A CA 1
ATOM 1800 C C . TRP A 1 240 ? -19.367 -2.622 -2.388 1.00 95.94 240 TRP A C 1
ATOM 1802 O O . TRP A 1 240 ? -19.655 -3.163 -1.325 1.00 95.94 240 TRP A O 1
ATOM 1812 N N . LEU A 1 241 ? -19.731 -1.366 -2.668 1.00 96.62 241 LEU A N 1
ATOM 1813 C CA . LEU A 1 241 ? -20.555 -0.577 -1.742 1.00 96.62 241 LEU A CA 1
ATOM 1814 C C . LEU A 1 241 ? -21.950 -1.194 -1.560 1.00 96.62 241 LEU A C 1
ATOM 1816 O O . LEU A 1 241 ? -22.481 -1.163 -0.453 1.00 96.62 241 LEU A O 1
ATOM 1820 N N . GLU A 1 242 ? -22.524 -1.775 -2.615 1.00 96.75 242 GLU A N 1
ATOM 1821 C CA . GLU A 1 242 ? -23.797 -2.505 -2.540 1.00 96.75 242 GLU A CA 1
ATOM 1822 C C . GLU A 1 242 ? -23.650 -3.800 -1.733 1.00 96.75 242 GLU A C 1
ATOM 1824 O O . GLU A 1 242 ? -24.418 -4.033 -0.801 1.00 96.75 242 GLU A O 1
ATOM 1829 N N . ILE A 1 243 ? -22.600 -4.585 -1.998 1.00 95.75 243 ILE A N 1
ATOM 1830 C CA . ILE A 1 243 ? -22.304 -5.816 -1.248 1.00 95.75 243 ILE A CA 1
ATOM 1831 C C . ILE A 1 243 ? -22.100 -5.525 0.244 1.00 95.75 243 ILE A C 1
ATOM 1833 O O . ILE A 1 243 ? -22.580 -6.289 1.078 1.00 95.75 243 ILE A O 1
ATOM 1837 N N . VAL A 1 244 ? -21.398 -4.444 0.594 1.00 96.75 244 VAL A N 1
ATOM 1838 C CA . VAL A 1 244 ? -21.171 -4.052 1.994 1.00 96.75 244 VAL A CA 1
ATOM 1839 C C . VAL A 1 244 ? -22.485 -3.726 2.700 1.00 96.75 244 VAL A C 1
ATOM 1841 O O . VAL A 1 244 ? -22.651 -4.091 3.860 1.00 96.75 244 VAL A O 1
ATOM 1844 N N . GLU A 1 245 ? -23.408 -3.047 2.019 1.00 97.06 245 GLU A N 1
ATOM 1845 C CA . GLU A 1 245 ? -24.687 -2.646 2.607 1.00 97.06 245 GLU A CA 1
ATOM 1846 C C . GLU A 1 245 ? -25.640 -3.837 2.768 1.00 97.06 245 GLU A C 1
ATOM 1848 O O . GLU A 1 245 ? -26.266 -3.967 3.820 1.00 97.06 245 GLU A O 1
ATOM 1853 N N . GLU A 1 246 ? -25.694 -4.734 1.778 1.00 97.44 246 GLU A N 1
ATOM 1854 C CA . GLU A 1 246 ? -26.569 -5.914 1.785 1.00 97.44 246 GLU A CA 1
ATOM 1855 C C . GLU A 1 246 ? -26.026 -7.077 2.629 1.00 97.44 246 GLU A C 1
ATOM 1857 O O . GLU A 1 246 ? -26.787 -7.798 3.277 1.00 97.44 246 GLU A O 1
ATOM 1862 N N . ARG A 1 247 ? -24.710 -7.317 2.578 1.00 97.75 247 ARG A N 1
ATOM 1863 C CA . ARG A 1 247 ? -24.046 -8.510 3.134 1.00 97.75 247 ARG A CA 1
ATOM 1864 C C . ARG A 1 247 ? -22.727 -8.141 3.837 1.00 97.75 247 ARG A C 1
ATOM 1866 O O . ARG A 1 247 ? -21.660 -8.640 3.457 1.00 97.75 247 ARG A O 1
ATOM 1873 N N . PRO A 1 248 ? -22.769 -7.338 4.919 1.00 97.56 248 PRO A N 1
ATOM 1874 C CA . PRO A 1 248 ? -21.569 -6.830 5.593 1.00 97.56 248 PRO A CA 1
ATOM 1875 C C . PRO A 1 248 ? -20.656 -7.935 6.150 1.00 97.56 248 PRO A C 1
ATOM 1877 O O . PRO A 1 248 ? -19.436 -7.779 6.180 1.00 97.56 248 PRO A O 1
ATOM 1880 N N . GLY A 1 249 ? -21.218 -9.076 6.570 1.00 96.88 249 GLY A N 1
ATOM 1881 C CA . GLY A 1 249 ? -20.439 -10.225 7.045 1.00 96.88 249 GLY A CA 1
ATOM 1882 C C . GLY A 1 249 ? -19.603 -10.890 5.945 1.00 96.88 249 GLY A C 1
ATOM 1883 O O . GLY A 1 249 ? -18.421 -11.145 6.151 1.00 96.88 249 GLY A O 1
ATOM 1884 N N . GLU A 1 250 ? -20.184 -11.102 4.762 1.00 96.38 250 GLU A N 1
ATOM 1885 C CA . GLU A 1 250 ? -19.481 -11.711 3.623 1.00 96.38 250 GLU A CA 1
ATOM 1886 C C . GLU A 1 250 ? -18.399 -10.778 3.074 1.00 96.38 250 GLU A C 1
ATOM 1888 O O . GLU A 1 250 ? -17.316 -11.224 2.690 1.00 96.38 250 GLU A O 1
ATOM 1893 N N . PHE A 1 251 ? -18.666 -9.469 3.076 1.00 96.69 251 PHE A N 1
ATOM 1894 C CA . PHE A 1 251 ? -17.651 -8.464 2.784 1.00 96.69 251 PHE A CA 1
ATOM 1895 C C . PHE A 1 251 ? -16.462 -8.563 3.748 1.00 96.69 251 PHE A C 1
ATOM 1897 O O . PHE A 1 251 ? -15.312 -8.589 3.304 1.00 96.69 251 PHE A O 1
ATOM 1904 N N . ALA A 1 252 ? -16.731 -8.645 5.054 1.00 96.94 252 ALA A N 1
ATOM 1905 C CA . ALA A 1 252 ? -15.684 -8.727 6.064 1.00 96.94 252 ALA A CA 1
ATOM 1906 C C . ALA A 1 252 ? -14.818 -9.982 5.896 1.00 96.94 252 ALA A C 1
ATOM 1908 O O . ALA A 1 252 ? -13.592 -9.886 5.947 1.00 96.94 252 ALA A O 1
ATOM 1909 N N . ASP A 1 253 ? -15.430 -11.131 5.605 1.00 95.62 253 ASP A N 1
ATOM 1910 C CA . ASP A 1 253 ? -14.703 -12.381 5.359 1.00 95.62 253 ASP A CA 1
ATOM 1911 C C . ASP A 1 253 ? -13.829 -12.289 4.095 1.00 95.62 253 ASP A C 1
ATOM 1913 O O . ASP A 1 253 ? -12.673 -12.727 4.089 1.00 95.62 253 ASP A O 1
ATOM 1917 N N . GLN A 1 254 ? -14.333 -11.650 3.032 1.00 95.19 254 GLN A N 1
ATOM 1918 C CA . GLN A 1 254 ? -13.556 -11.399 1.814 1.00 95.19 254 GLN A CA 1
ATOM 1919 C C . GLN A 1 254 ? -12.381 -10.444 2.055 1.00 95.19 254 GLN A C 1
ATOM 1921 O O . GLN A 1 254 ? -11.303 -10.655 1.497 1.00 95.19 254 GLN A O 1
ATOM 1926 N N . MET A 1 255 ? -12.555 -9.424 2.898 1.00 94.88 255 MET A N 1
ATOM 1927 C CA . MET A 1 255 ? -11.473 -8.511 3.282 1.00 94.88 255 MET A CA 1
ATOM 1928 C C . MET A 1 255 ? -10.447 -9.168 4.209 1.00 94.88 255 MET A C 1
ATOM 1930 O O . MET A 1 255 ? -9.251 -8.888 4.097 1.00 94.88 255 MET A O 1
ATOM 1934 N N . ALA A 1 256 ? -10.877 -10.082 5.078 1.00 93.31 256 ALA A N 1
ATOM 1935 C CA . ALA A 1 256 ? -9.990 -10.850 5.949 1.00 93.31 256 ALA A CA 1
ATOM 1936 C C . ALA A 1 256 ? -9.095 -11.825 5.169 1.00 93.31 256 ALA A C 1
ATOM 1938 O O . ALA A 1 256 ? -7.960 -12.074 5.574 1.00 93.31 256 ALA A O 1
ATOM 1939 N N . ALA A 1 257 ? -9.574 -12.338 4.032 1.00 93.12 257 ALA A N 1
ATOM 1940 C CA . ALA A 1 257 ? -8.791 -13.192 3.141 1.00 93.12 257 ALA A CA 1
ATOM 1941 C C . ALA A 1 257 ? -7.688 -12.440 2.366 1.00 93.12 257 ALA A C 1
ATOM 1943 O O . ALA A 1 257 ? -6.845 -13.080 1.736 1.00 93.12 257 ALA A O 1
ATOM 1944 N N . ARG A 1 258 ? -7.689 -11.100 2.386 1.00 92.88 258 ARG A N 1
ATOM 1945 C CA . ARG A 1 258 ? -6.693 -10.267 1.698 1.00 92.88 258 ARG A CA 1
ATOM 1946 C C . ARG A 1 258 ? -5.511 -9.921 2.594 1.00 92.88 258 ARG A C 1
ATOM 1948 O O . ARG A 1 258 ? -5.620 -9.867 3.825 1.00 92.88 258 ARG A O 1
ATOM 1955 N N . SER A 1 259 ? -4.377 -9.637 1.953 1.00 93.12 259 SER A N 1
ATOM 1956 C CA . SER A 1 259 ? -3.206 -9.113 2.656 1.00 93.12 259 SER A CA 1
ATOM 1957 C C . SER A 1 259 ? -3.528 -7.771 3.330 1.00 93.12 259 SER A C 1
ATOM 1959 O O . SER A 1 259 ? -4.463 -7.070 2.937 1.00 93.12 259 SER A O 1
ATOM 1961 N N . LEU A 1 260 ? -2.766 -7.409 4.368 1.00 90.62 260 LEU A N 1
ATOM 1962 C CA . LEU A 1 260 ? -2.991 -6.164 5.113 1.00 90.62 260 LEU A CA 1
ATOM 1963 C C . LEU A 1 260 ? -2.918 -4.933 4.194 1.00 90.62 260 LEU A C 1
ATOM 1965 O O . LEU A 1 260 ? -3.828 -4.112 4.213 1.00 90.62 260 LEU A O 1
ATOM 1969 N N . ALA A 1 261 ? -1.897 -4.861 3.336 1.00 84.62 261 ALA A N 1
ATOM 1970 C CA . ALA A 1 261 ? -1.705 -3.751 2.405 1.00 84.62 261 ALA A CA 1
ATOM 1971 C C . ALA A 1 261 ? -2.866 -3.620 1.401 1.00 84.62 261 ALA A C 1
ATOM 1973 O O . ALA A 1 261 ? -3.392 -2.529 1.186 1.00 84.62 261 ALA A O 1
ATOM 1974 N N . GLU A 1 262 ? -3.328 -4.737 0.822 1.00 89.69 262 GLU A N 1
ATOM 1975 C CA . GLU A 1 262 ? -4.484 -4.728 -0.084 1.00 89.69 262 GLU A CA 1
ATOM 1976 C C . GLU A 1 262 ? -5.757 -4.288 0.636 1.00 89.69 262 GLU A C 1
ATOM 1978 O O . GLU A 1 262 ? -6.558 -3.540 0.076 1.00 89.69 262 GLU A O 1
ATOM 1983 N N . ARG A 1 263 ? -5.956 -4.746 1.873 1.00 95.12 263 ARG A N 1
ATOM 1984 C CA . ARG A 1 263 ? -7.119 -4.380 2.679 1.00 95.12 263 ARG A CA 1
ATOM 1985 C C . ARG A 1 263 ? -7.142 -2.884 2.967 1.00 95.12 263 ARG A C 1
ATOM 1987 O O . ARG A 1 263 ? -8.151 -2.245 2.688 1.00 95.12 263 ARG A O 1
ATOM 1994 N N . GLU A 1 264 ? -6.036 -2.320 3.447 1.00 91.50 264 GLU A N 1
ATOM 1995 C CA . GLU A 1 264 ? -5.911 -0.880 3.711 1.00 91.50 264 GLU A CA 1
ATOM 1996 C C . GLU A 1 264 ? -6.155 -0.054 2.444 1.00 91.50 264 GLU A C 1
ATOM 1998 O O . GLU A 1 264 ? -6.919 0.917 2.465 1.00 91.50 264 GLU A O 1
ATOM 2003 N N . HIS A 1 265 ? -5.578 -0.481 1.317 1.00 91.94 265 HIS A N 1
ATOM 2004 C CA . HIS A 1 265 ? -5.798 0.161 0.024 1.00 91.94 265 HIS A CA 1
ATOM 2005 C C . HIS A 1 265 ? -7.282 0.153 -0.377 1.00 91.94 265 HIS A C 1
ATOM 2007 O O . HIS A 1 265 ? -7.836 1.184 -0.776 1.00 91.94 265 HIS A O 1
ATOM 2013 N N . TRP A 1 266 ? -7.952 -0.994 -0.242 1.00 94.69 266 TRP A N 1
ATOM 2014 C CA . TRP A 1 266 ? -9.367 -1.132 -0.580 1.00 94.69 266 TRP A CA 1
ATOM 2015 C C . TRP A 1 266 ? -10.281 -0.347 0.355 1.00 94.69 266 TRP A C 1
ATOM 2017 O O . TRP A 1 266 ? -11.194 0.317 -0.133 1.00 94.69 266 TRP A O 1
ATOM 2027 N N . ILE A 1 267 ? -10.020 -0.355 1.663 1.00 95.62 267 ILE A N 1
ATOM 2028 C CA . ILE A 1 267 ? -10.768 0.445 2.640 1.00 95.62 267 ILE A CA 1
ATOM 2029 C C . ILE A 1 267 ? -10.619 1.932 2.321 1.00 95.62 267 ILE A C 1
ATOM 2031 O O . ILE A 1 267 ? -11.618 2.643 2.277 1.00 95.62 267 ILE A O 1
ATOM 2035 N N . GLY A 1 268 ? -9.407 2.404 2.015 1.00 93.25 268 GLY A N 1
ATOM 2036 C CA . GLY A 1 268 ? -9.182 3.792 1.605 1.00 93.25 268 GLY A CA 1
ATOM 2037 C C . GLY A 1 268 ? -9.961 4.183 0.350 1.00 93.25 268 GLY A C 1
ATOM 2038 O O . GLY A 1 268 ? -10.610 5.234 0.317 1.00 93.25 268 GLY A O 1
ATOM 2039 N N . SER A 1 269 ? -9.944 3.318 -0.665 1.00 94.31 269 SER A N 1
ATOM 2040 C CA . SER A 1 269 ? -10.685 3.528 -1.912 1.00 94.31 269 SER A CA 1
ATOM 2041 C C . SER A 1 269 ? -12.204 3.543 -1.688 1.00 94.31 269 SER A C 1
ATOM 2043 O O . SER A 1 269 ? -12.887 4.4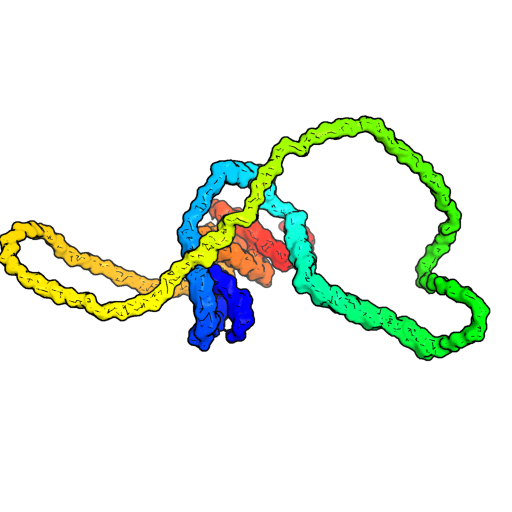78 -2.117 1.00 94.31 269 SER A O 1
ATOM 2045 N N . LEU A 1 270 ? -12.736 2.563 -0.947 1.00 96.31 270 LEU A N 1
ATOM 2046 C CA . LEU A 1 270 ? -14.167 2.447 -0.657 1.00 96.31 270 LEU A CA 1
ATOM 2047 C C . LEU A 1 270 ? -14.664 3.572 0.248 1.00 96.31 270 LEU A C 1
ATOM 2049 O O . LEU A 1 270 ? -15.709 4.146 -0.044 1.00 96.31 270 LEU A O 1
ATOM 2053 N N . SER A 1 271 ? -13.921 3.948 1.292 1.00 95.25 271 SER A N 1
ATOM 2054 C CA . SER A 1 271 ? -14.275 5.079 2.159 1.00 95.25 271 SER A CA 1
ATOM 2055 C C . SER A 1 271 ? -14.354 6.382 1.376 1.00 95.25 271 SER A C 1
ATOM 2057 O O . SER A 1 271 ? -15.333 7.118 1.511 1.00 95.25 271 SER A O 1
ATOM 2059 N N . ARG A 1 272 ? -13.369 6.657 0.511 1.00 94.62 272 ARG A N 1
ATOM 2060 C CA . ARG A 1 272 ? -13.398 7.835 -0.366 1.00 94.62 272 ARG A CA 1
ATOM 2061 C C . ARG A 1 272 ? -14.626 7.814 -1.272 1.00 94.62 272 ARG A C 1
ATOM 2063 O O . ARG A 1 272 ? -15.365 8.795 -1.325 1.00 94.62 272 ARG A O 1
ATOM 2070 N N . ARG A 1 273 ? -14.886 6.683 -1.931 1.00 95.69 273 ARG A N 1
ATOM 2071 C CA . ARG A 1 273 ? -16.026 6.533 -2.841 1.00 95.69 273 ARG A CA 1
ATOM 2072 C C . ARG A 1 273 ? -17.371 6.657 -2.121 1.00 95.69 273 ARG A C 1
ATOM 2074 O O . ARG A 1 273 ? -18.294 7.284 -2.636 1.00 95.69 273 ARG A O 1
ATOM 2081 N N . ALA A 1 274 ? -17.473 6.113 -0.912 1.00 96.06 274 ALA A N 1
ATOM 2082 C CA . ALA A 1 274 ? -18.653 6.224 -0.066 1.00 96.06 274 ALA A CA 1
ATOM 2083 C C . ALA A 1 274 ? -18.925 7.679 0.345 1.00 96.06 274 ALA A C 1
ATOM 2085 O O . ALA A 1 274 ? -20.085 8.092 0.361 1.00 96.06 274 ALA A O 1
ATOM 2086 N N . VAL A 1 275 ? -17.883 8.470 0.632 1.00 94.75 275 VAL A N 1
ATOM 2087 C CA . VAL A 1 275 ? -18.007 9.918 0.881 1.00 94.75 275 VAL A CA 1
ATOM 2088 C C . VAL A 1 275 ? -18.476 10.647 -0.377 1.00 94.75 275 VAL A C 1
ATOM 2090 O O . VAL A 1 275 ? -19.457 11.383 -0.309 1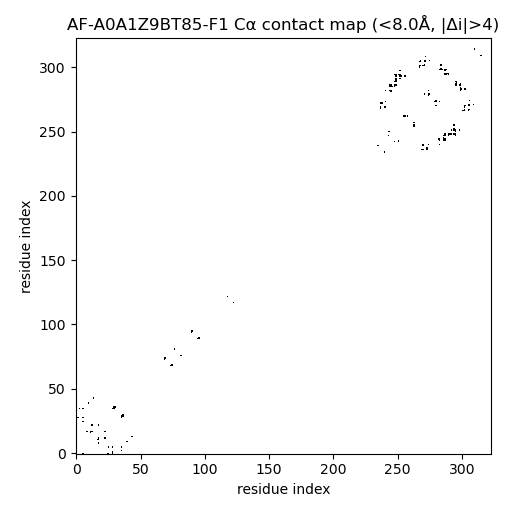.00 94.75 275 VAL A O 1
ATOM 2093 N N . GLU A 1 276 ? -17.845 10.397 -1.530 1.00 93.19 276 GLU A N 1
ATOM 2094 C CA . GLU A 1 276 ? -18.234 10.999 -2.819 1.00 93.19 276 GLU A CA 1
ATOM 2095 C C . GLU A 1 276 ? -19.705 10.734 -3.173 1.00 93.19 276 GLU A C 1
ATOM 2097 O O . GLU A 1 276 ? -20.374 11.592 -3.746 1.00 93.19 276 GLU A O 1
ATOM 2102 N N . ARG A 1 277 ? -20.219 9.549 -2.826 1.00 95.56 277 ARG A N 1
ATOM 2103 C CA . ARG A 1 277 ? -21.609 9.143 -3.075 1.00 95.56 277 ARG A CA 1
ATOM 2104 C C . ARG A 1 277 ? -22.578 9.507 -1.948 1.00 95.56 277 ARG A C 1
ATOM 2106 O O . ARG A 1 277 ? -23.757 9.189 -2.063 1.00 95.56 277 ARG A O 1
ATOM 2113 N N . GLY A 1 278 ? -22.112 10.111 -0.853 1.00 95.31 278 GLY A N 1
ATOM 2114 C CA . GLY A 1 278 ? -22.946 10.384 0.323 1.00 95.31 278 GLY A CA 1
ATOM 2115 C C . GLY A 1 278 ? -23.476 9.122 1.026 1.00 95.31 278 GLY A C 1
ATOM 2116 O O . GLY A 1 278 ? -24.451 9.199 1.767 1.00 95.31 278 GLY A O 1
ATOM 2117 N N . ARG A 1 279 ? -22.844 7.959 0.807 1.00 96.62 279 ARG A N 1
ATOM 2118 C CA . ARG A 1 279 ? -23.242 6.642 1.345 1.00 96.62 279 ARG A CA 1
ATOM 2119 C C . ARG A 1 279 ? -22.400 6.170 2.531 1.00 96.62 279 ARG A C 1
ATOM 2121 O O . ARG A 1 279 ? -22.628 5.079 3.038 1.00 96.62 279 ARG A O 1
ATOM 2128 N N . LEU A 1 280 ? -21.449 6.969 3.020 1.00 95.94 280 LEU A N 1
ATOM 2129 C CA . LEU A 1 280 ? -20.589 6.549 4.136 1.00 95.94 280 LEU A CA 1
ATOM 2130 C C . LEU A 1 280 ? -21.396 6.161 5.389 1.00 95.94 280 LEU A C 1
ATOM 2132 O O . LEU A 1 280 ? -21.127 5.130 5.996 1.00 95.94 280 LEU A O 1
ATOM 2136 N N . ARG A 1 281 ? -22.401 6.963 5.764 1.00 95.56 281 ARG A N 1
ATOM 2137 C CA . ARG A 1 281 ? -23.216 6.727 6.966 1.00 95.56 281 ARG A CA 1
ATOM 2138 C C . ARG A 1 281 ? -24.007 5.407 6.918 1.00 95.56 281 ARG A C 1
ATOM 2140 O O . ARG A 1 281 ? -23.849 4.643 7.868 1.00 95.56 281 ARG A O 1
ATOM 2147 N N . PRO A 1 282 ? -24.816 5.104 5.878 1.00 96.56 282 PRO A N 1
ATOM 2148 C CA . PRO A 1 282 ? -25.541 3.831 5.815 1.00 96.56 282 PRO A CA 1
ATOM 2149 C C . PRO A 1 282 ? -24.603 2.618 5.764 1.00 96.56 282 PRO A C 1
ATOM 2151 O O . PRO A 1 282 ? -24.869 1.623 6.430 1.00 96.56 282 PRO A O 1
ATOM 2154 N N . ILE A 1 283 ? -23.458 2.726 5.084 1.00 97.31 283 ILE A N 1
ATOM 2155 C CA . ILE A 1 283 ? -22.454 1.653 5.033 1.00 97.31 283 ILE A CA 1
ATOM 2156 C C . ILE A 1 283 ? -21.859 1.363 6.414 1.00 97.31 283 ILE A C 1
ATOM 2158 O O . ILE A 1 283 ? -21.847 0.218 6.860 1.00 97.31 283 ILE A O 1
ATOM 2162 N N . VAL A 1 284 ? -21.389 2.399 7.114 1.00 97.31 284 VAL A N 1
ATOM 2163 C CA . VAL A 1 284 ? -20.826 2.255 8.466 1.00 97.31 284 VAL A CA 1
ATOM 2164 C C . VAL A 1 284 ? -21.879 1.717 9.433 1.00 97.31 284 VAL A C 1
ATOM 2166 O O . VAL A 1 284 ? -21.557 0.915 10.305 1.00 97.31 284 VAL A O 1
ATOM 2169 N N . HIS A 1 285 ? -23.137 2.135 9.279 1.00 97.44 285 HIS A N 1
ATOM 2170 C CA . HIS A 1 285 ? -24.240 1.617 10.077 1.00 97.44 285 HIS A CA 1
ATOM 2171 C C . HIS A 1 285 ? -24.469 0.119 9.831 1.00 97.44 285 HIS A C 1
ATOM 2173 O O . HIS A 1 285 ? -24.423 -0.642 10.793 1.00 97.44 285 HIS A O 1
ATOM 2179 N N . SER A 1 286 ? -24.586 -0.316 8.570 1.00 97.56 286 SER A N 1
ATOM 2180 C CA . SER A 1 286 ? -24.744 -1.737 8.211 1.00 97.56 286 SER A CA 1
ATOM 2181 C C . SER A 1 286 ? -23.578 -2.599 8.724 1.00 97.56 286 SER A C 1
ATOM 2183 O O . SER A 1 286 ? -23.784 -3.647 9.340 1.00 97.56 286 SER A O 1
ATOM 2185 N N . LEU A 1 287 ? -22.335 -2.118 8.588 1.00 97.81 287 LEU A N 1
ATOM 2186 C CA . LEU A 1 287 ? -21.155 -2.803 9.127 1.00 97.81 287 LEU A CA 1
ATOM 2187 C C . LEU A 1 287 ? -21.185 -2.937 10.660 1.00 97.81 287 LEU A C 1
ATOM 2189 O O . LEU A 1 287 ? -20.775 -3.972 11.185 1.00 97.81 287 LEU A O 1
ATOM 2193 N N . ARG A 1 288 ? -21.686 -1.923 11.379 1.00 97.94 288 ARG A N 1
ATOM 2194 C CA . ARG A 1 288 ? -21.812 -1.950 12.848 1.00 97.94 288 ARG A CA 1
ATOM 2195 C C . ARG A 1 288 ? -22.946 -2.844 13.342 1.00 97.94 288 ARG A C 1
ATOM 2197 O O . ARG A 1 288 ? -22.806 -3.440 14.405 1.00 97.94 288 ARG A O 1
ATOM 2204 N N . GLU A 1 289 ? -24.046 -2.934 12.599 1.00 97.75 289 GLU A N 1
ATOM 2205 C CA . GLU A 1 289 ? -25.175 -3.815 12.934 1.00 97.75 289 GLU A CA 1
ATOM 2206 C C . GLU A 1 289 ? -24.903 -5.289 12.604 1.00 97.75 289 GLU A C 1
ATOM 2208 O O . GLU A 1 289 ? -25.589 -6.182 13.105 1.00 97.75 289 GLU A O 1
ATOM 2213 N N . SER A 1 290 ? -23.875 -5.566 11.798 1.00 97.56 290 SER A N 1
ATOM 2214 C CA . SER A 1 290 ? -23.453 -6.925 11.481 1.00 97.56 290 SER A CA 1
ATOM 2215 C C . SER A 1 290 ? -23.066 -7.717 12.743 1.00 97.56 290 SER A C 1
ATOM 2217 O O . SER A 1 290 ? -22.322 -7.212 13.591 1.00 97.56 290 SER A O 1
ATOM 2219 N N . PRO A 1 291 ? -23.478 -8.996 12.860 1.00 97.12 291 PRO A N 1
ATOM 2220 C CA . PRO A 1 291 ? -23.048 -9.869 13.952 1.00 97.12 291 PRO A CA 1
ATOM 2221 C C . PRO A 1 291 ? -21.575 -10.301 13.829 1.00 97.12 291 PRO A C 1
ATOM 2223 O O . PRO A 1 291 ? -21.036 -10.898 14.760 1.00 97.12 291 PRO A O 1
ATOM 2226 N N . ASN A 1 292 ? -20.921 -10.042 12.688 1.00 97.38 292 ASN A N 1
ATOM 2227 C CA . ASN A 1 292 ? -19.517 -10.382 12.474 1.00 97.38 292 ASN A CA 1
ATOM 2228 C C . ASN A 1 292 ? -18.608 -9.310 13.119 1.00 97.38 292 ASN A C 1
ATOM 2230 O O . ASN A 1 292 ? -18.638 -8.158 12.680 1.00 97.38 292 ASN A O 1
ATOM 2234 N N . PRO A 1 293 ? -17.751 -9.656 14.102 1.00 96.62 293 PRO A N 1
ATOM 2235 C CA . PRO A 1 293 ? -16.874 -8.685 14.763 1.00 96.62 293 PRO A CA 1
ATOM 2236 C C . PRO A 1 293 ? -15.866 -8.028 13.807 1.00 96.62 293 PRO A C 1
ATOM 2238 O O . PRO A 1 293 ? -15.483 -6.880 14.024 1.00 96.62 293 PRO A O 1
ATOM 2241 N N . LEU A 1 294 ? -15.469 -8.711 12.726 1.00 95.12 294 LEU A N 1
ATOM 2242 C CA . LEU A 1 294 ? -14.594 -8.131 11.703 1.00 95.12 294 LEU A CA 1
ATOM 2243 C C . LEU A 1 294 ? -15.303 -7.034 10.900 1.00 95.12 294 LEU A C 1
ATOM 2245 O O . LEU A 1 294 ? -14.680 -6.047 10.524 1.00 95.12 294 LEU A O 1
ATOM 2249 N N . ALA A 1 295 ? -16.608 -7.168 10.655 1.00 97.56 295 ALA A N 1
ATOM 2250 C CA . ALA A 1 295 ? -17.378 -6.114 9.995 1.00 97.56 295 ALA A CA 1
ATOM 2251 C C . ALA A 1 295 ? -17.437 -4.853 10.872 1.00 97.56 295 ALA A C 1
ATOM 2253 O O . ALA A 1 295 ? -17.258 -3.742 10.375 1.00 97.56 295 ALA A O 1
ATOM 2254 N N . GLN A 1 296 ? -17.591 -5.029 12.187 1.00 97.38 296 GLN A N 1
ATOM 2255 C CA . GLN A 1 296 ? -17.611 -3.921 13.142 1.00 97.38 296 GLN A CA 1
ATOM 2256 C C . GLN A 1 296 ? -16.266 -3.180 13.184 1.00 97.38 296 GLN A C 1
ATOM 2258 O O . GLN A 1 296 ? -16.258 -1.951 13.129 1.00 97.38 296 GLN A O 1
ATOM 2263 N N . SER A 1 297 ? -15.131 -3.895 13.195 1.00 95.94 297 SER A N 1
ATOM 2264 C CA . SER A 1 297 ? -13.808 -3.250 13.142 1.00 95.94 297 SER A CA 1
ATOM 2265 C C . SER A 1 297 ? -13.572 -2.514 11.820 1.00 95.94 297 SER A C 1
ATOM 2267 O O . SER A 1 297 ? -13.043 -1.404 11.817 1.00 95.94 297 SER A O 1
ATOM 2269 N N . LEU A 1 298 ? -14.028 -3.085 10.698 1.00 96.88 298 LEU A N 1
ATOM 2270 C CA . LEU A 1 298 ? -13.963 -2.427 9.390 1.00 96.88 298 LEU A CA 1
ATOM 2271 C C . LEU A 1 298 ? -14.774 -1.125 9.358 1.00 96.88 298 LEU A C 1
ATOM 2273 O O . LEU A 1 298 ? -14.373 -0.181 8.679 1.00 96.88 298 LEU A O 1
ATOM 2277 N N . ALA A 1 299 ? -15.876 -1.030 10.108 1.00 97.44 299 ALA A N 1
ATOM 2278 C CA . ALA A 1 299 ? -16.647 0.208 10.217 1.00 97.44 299 ALA A CA 1
ATOM 2279 C C . ALA A 1 299 ? -15.819 1.352 10.831 1.00 97.44 299 ALA A C 1
ATOM 2281 O O . ALA A 1 299 ? -15.862 2.486 10.345 1.00 97.44 299 ALA A O 1
ATOM 2282 N N . ASP A 1 300 ? -15.047 1.052 11.878 1.00 95.94 300 ASP A N 1
ATOM 2283 C CA . ASP A 1 300 ? -14.183 2.028 12.545 1.00 95.94 300 ASP A CA 1
ATOM 2284 C C . ASP A 1 300 ? -12.992 2.422 11.660 1.00 95.94 300 ASP A C 1
ATOM 2286 O O . ASP A 1 300 ? -12.667 3.608 11.553 1.00 95.94 300 ASP A O 1
ATOM 2290 N N . GLU A 1 301 ? -12.395 1.458 10.951 1.00 95.56 301 GLU A N 1
ATOM 2291 C CA . GLU A 1 301 ? -11.352 1.718 9.950 1.00 95.56 301 GLU A CA 1
ATOM 2292 C C . GLU A 1 301 ? -11.874 2.595 8.799 1.00 95.56 301 GLU A C 1
ATOM 2294 O O . GLU A 1 301 ? -11.204 3.548 8.386 1.00 95.56 301 GLU A O 1
ATOM 2299 N N . MET A 1 302 ? -13.097 2.342 8.316 1.00 95.88 302 MET A N 1
ATOM 2300 C CA . MET A 1 302 ? -13.711 3.149 7.260 1.00 95.88 302 MET A CA 1
ATOM 2301 C C . MET A 1 302 ? -13.960 4.593 7.702 1.00 95.88 302 MET A C 1
ATOM 2303 O O . MET A 1 302 ? -13.679 5.511 6.923 1.00 95.88 302 MET A O 1
ATOM 2307 N N . LEU A 1 303 ? -14.444 4.804 8.932 1.00 94.56 303 LEU A N 1
ATOM 2308 C CA . LEU A 1 303 ? -14.617 6.137 9.521 1.00 94.56 303 LEU A CA 1
ATOM 2309 C C . LEU A 1 303 ? -13.279 6.866 9.679 1.00 94.56 303 LEU A C 1
ATOM 2311 O O . LEU A 1 303 ? -13.172 8.039 9.310 1.00 94.56 303 LEU A O 1
ATOM 2315 N N . ALA A 1 304 ? -12.255 6.176 10.189 1.00 92.25 304 ALA A N 1
ATOM 2316 C CA . ALA A 1 304 ? -10.918 6.740 10.347 1.00 92.25 304 ALA A CA 1
ATOM 2317 C C . ALA A 1 304 ? -10.322 7.159 8.993 1.00 92.25 304 ALA A C 1
ATOM 2319 O O . ALA A 1 304 ? -9.796 8.267 8.858 1.00 92.25 304 ALA A O 1
ATOM 2320 N N . SER A 1 305 ? -10.466 6.305 7.977 1.00 92.94 305 SER A N 1
ATOM 2321 C CA . SER A 1 305 ? -9.998 6.573 6.617 1.00 92.94 305 SER A CA 1
ATOM 2322 C C . SER A 1 305 ? -10.749 7.740 5.962 1.00 92.94 305 SER A C 1
ATOM 2324 O O . SER A 1 305 ? -10.131 8.642 5.398 1.00 92.94 305 SER A O 1
ATOM 2326 N N . ALA A 1 306 ? -12.076 7.808 6.111 1.00 93.44 306 ALA A N 1
ATOM 2327 C CA . ALA A 1 306 ? -12.873 8.926 5.603 1.00 93.44 306 ALA A CA 1
ATOM 2328 C C . ALA A 1 306 ? -12.489 10.271 6.250 1.00 93.44 306 ALA A C 1
ATOM 2330 O O . ALA A 1 306 ? -12.414 11.291 5.560 1.00 93.44 306 ALA A O 1
ATOM 2331 N N . GLY A 1 307 ? -12.185 10.271 7.554 1.00 88.75 307 GLY A N 1
ATOM 2332 C CA . GLY A 1 307 ? -11.709 11.456 8.272 1.00 88.75 307 GLY A CA 1
ATOM 2333 C C . GLY A 1 307 ? -10.381 12.002 7.736 1.00 88.75 307 GLY A C 1
ATOM 2334 O O . GLY A 1 307 ? -10.197 13.218 7.689 1.00 88.75 307 GLY A O 1
ATOM 2335 N N . ALA A 1 308 ? -9.487 11.129 7.259 1.00 86.88 308 ALA A N 1
ATOM 2336 C CA . ALA A 1 308 ? -8.219 11.539 6.654 1.00 86.88 308 ALA A CA 1
ATOM 2337 C C . ALA A 1 308 ? -8.408 12.290 5.321 1.00 86.88 308 ALA A C 1
ATOM 2339 O O . ALA A 1 308 ? -7.631 13.192 5.013 1.00 86.88 308 ALA A O 1
ATOM 2340 N N . TYR A 1 309 ? -9.455 11.969 4.551 1.00 83.00 309 TYR A N 1
ATOM 2341 C CA . TYR A 1 309 ? -9.765 12.648 3.285 1.00 83.00 309 TYR A CA 1
ATOM 2342 C C . TYR A 1 309 ? -10.578 13.935 3.467 1.00 83.00 309 TYR A C 1
ATOM 2344 O O . TYR A 1 309 ? -10.439 14.868 2.678 1.00 83.00 309 TYR A O 1
ATOM 2352 N N . GLY A 1 310 ? -11.409 14.012 4.511 1.00 71.38 310 GLY A N 1
ATOM 2353 C CA . GLY A 1 310 ? -12.248 15.181 4.800 1.00 71.38 310 GLY A CA 1
ATOM 2354 C C . GLY A 1 310 ? -11.506 16.388 5.393 1.00 71.38 310 GLY A C 1
ATOM 2355 O O . GLY A 1 310 ? -12.095 17.459 5.519 1.00 71.38 310 GLY A O 1
ATOM 2356 N N . GLY A 1 311 ? -10.219 16.253 5.734 1.00 57.22 311 GLY A N 1
ATOM 2357 C CA . GLY A 1 311 ? -9.430 17.237 6.494 1.00 57.22 311 GLY A CA 1
ATOM 2358 C C . GLY A 1 311 ? -9.156 18.600 5.834 1.00 57.22 311 GLY A C 1
ATOM 2359 O O . GLY A 1 311 ? -8.430 19.402 6.413 1.00 57.22 311 GLY A O 1
ATOM 2360 N N . GLY A 1 312 ? -9.714 18.889 4.654 1.00 52.06 312 GLY A N 1
ATOM 2361 C CA . GLY A 1 312 ? -9.552 20.178 3.962 1.00 52.06 312 GLY A CA 1
ATOM 2362 C C . GLY A 1 312 ? -10.734 21.145 4.089 1.00 52.06 312 GLY A C 1
ATOM 2363 O O . GLY A 1 312 ? -10.602 22.318 3.749 1.00 52.06 312 GLY A O 1
ATOM 2364 N N . GLY A 1 313 ? -11.886 20.688 4.577 1.00 47.88 313 GLY A N 1
ATOM 2365 C CA . GLY A 1 313 ? -13.063 21.533 4.731 1.00 47.88 313 GLY A CA 1
ATOM 2366 C C . GLY A 1 313 ? -13.851 21.064 5.931 1.00 47.88 313 GLY A C 1
ATOM 2367 O O . GLY A 1 313 ? -14.271 19.914 5.979 1.00 47.88 313 GLY A O 1
ATOM 2368 N N . THR A 1 314 ? -14.047 21.940 6.910 1.00 44.16 314 THR A N 1
ATOM 2369 C CA . THR A 1 314 ? -14.924 21.698 8.053 1.00 44.16 314 THR A CA 1
ATOM 2370 C C . THR A 1 314 ? -16.361 21.533 7.562 1.00 44.16 314 THR A C 1
ATOM 2372 O O . THR A 1 314 ? -17.172 22.456 7.645 1.00 44.16 314 THR A O 1
ATOM 2375 N N . VAL A 1 315 ? -16.698 20.356 7.038 1.00 49.44 315 VAL A N 1
ATOM 2376 C CA . VAL A 1 315 ? -18.080 19.912 6.932 1.00 49.44 315 VAL A CA 1
ATOM 2377 C C . VAL A 1 315 ? -18.502 19.632 8.364 1.00 49.44 315 VAL A C 1
ATOM 2379 O O . VAL A 1 315 ? -18.305 18.549 8.911 1.00 49.44 315 VAL A O 1
ATOM 2382 N N . SER A 1 316 ? -19.017 20.682 8.996 1.00 48.09 316 SER A N 1
ATOM 2383 C CA . SER A 1 316 ? -19.739 20.648 10.260 1.00 48.09 316 SER A CA 1
ATOM 2384 C C . SER A 1 316 ? -21.028 19.835 10.062 1.00 48.09 316 SER A C 1
ATOM 2386 O O . SER A 1 316 ? -22.129 20.371 10.001 1.00 48.09 316 SER A O 1
ATOM 2388 N N . ALA A 1 317 ? -20.885 18.520 9.886 1.00 51.19 317 ALA A N 1
ATOM 2389 C CA . ALA A 1 317 ? -21.985 17.562 9.784 1.00 51.19 317 ALA A CA 1
ATOM 2390 C C . ALA A 1 317 ? -22.546 17.185 11.167 1.00 51.19 317 ALA A C 1
ATOM 2392 O O . ALA A 1 317 ? -23.495 16.416 11.260 1.00 51.19 317 ALA A O 1
ATOM 2393 N N . ALA A 1 318 ? -21.985 17.735 12.249 1.00 46.47 318 ALA A N 1
ATOM 2394 C CA . ALA A 1 318 ? -22.454 17.494 13.610 1.00 46.47 318 ALA A CA 1
ATOM 2395 C C . ALA A 1 318 ? -23.719 18.295 13.980 1.00 46.47 318 ALA A C 1
ATOM 2397 O O . ALA A 1 318 ? -24.218 18.120 15.085 1.00 46.47 318 ALA A O 1
ATOM 2398 N N . ASN A 1 319 ? -24.239 19.165 13.100 1.00 46.91 319 ASN A N 1
ATOM 2399 C CA . ASN A 1 319 ? -25.351 20.063 13.447 1.00 46.91 319 ASN A CA 1
ATOM 2400 C C . ASN A 1 319 ? -26.572 20.000 12.516 1.00 46.91 319 ASN A C 1
ATOM 2402 O O . ASN A 1 319 ? -27.383 20.921 12.492 1.00 46.91 319 ASN A O 1
ATOM 2406 N N . THR A 1 320 ? -26.730 18.931 11.739 1.00 45.06 320 THR A N 1
ATOM 2407 C CA . THR A 1 320 ? -27.989 18.653 11.031 1.00 45.06 320 THR A CA 1
ATOM 2408 C C . THR A 1 320 ? -28.366 17.200 11.279 1.00 45.06 320 THR A C 1
ATOM 2410 O O . THR A 1 320 ? -27.562 16.319 11.002 1.00 45.06 320 THR A O 1
ATOM 2413 N N . TYR A 1 321 ? -29.583 16.975 11.785 1.00 49.97 321 TYR A N 1
ATOM 2414 C CA . TYR A 1 321 ? -30.178 15.703 12.238 1.00 49.97 321 TYR A CA 1
ATOM 2415 C C . TYR A 1 321 ? -30.010 15.352 13.724 1.00 49.97 321 TYR A C 1
ATOM 2417 O O . TYR A 1 321 ? -29.414 14.336 14.079 1.00 49.97 321 TYR A O 1
ATOM 2425 N N . SER A 1 322 ? -30.635 16.174 14.571 1.00 44.62 322 SER A N 1
ATOM 2426 C CA . SER A 1 322 ? -31.498 15.652 15.635 1.00 44.62 322 SER A CA 1
ATOM 2427 C C . SER A 1 322 ? -32.921 15.588 15.075 1.00 44.62 322 SER A C 1
ATOM 2429 O O . SER A 1 322 ? -33.480 16.641 14.783 1.00 44.62 322 SER A O 1
ATOM 2431 N N . ASP A 1 323 ? -33.447 14.382 14.884 1.00 45.91 323 ASP A N 1
ATOM 2432 C CA . ASP A 1 323 ? -34.873 14.023 14.933 1.00 45.91 323 ASP A CA 1
ATOM 2433 C C . ASP A 1 323 ? -34.961 12.512 15.194 1.00 45.91 323 ASP A C 1
ATOM 2435 O O . ASP A 1 323 ? -34.165 11.769 14.566 1.00 45.91 323 ASP A O 1
#

pLDDT: mean 72.15, std 22.9, range [34.56, 98.69]

Radius of gyration: 37.48 Å; Cα contacts (8 Å, |Δi|>4): 106; chains: 1; bounding box: 74×134×73 Å

Foldseek 3Di:
DDPVLLVVCLVCVLVVNDDPVVNVVNVVVLVVDVVSVVVSVVVNVVVVVVVPPPDPDPDPCPVVVVVVCVVVVVPPCPVVNVVVVVVCVCVPPVNVVVVVVVVVVVCVVVVCVVVVVCVVVPPPPDPDDDDDDDDDDDPDDPDDPPDDDPDDDDDDDDDDDDDDDDPPDDDDDDDPDPDPVVVVPPPDPDPDDDDDDDDDDDDDDDDDDDDDDDPDDDPPDPPPDDDPPDPPPDDDLVVLLVCLLPPVPVSLVVLVPDDPVVSLVSLLVNLVVCVVVVNLVSSLVSLCPDPHVSSPVSSVSSVVSNCVVCVPDPPVPVPPDDD

Solvent-accessible surface area (backbone atoms only — not comparable to full-atom values): 21013 Å² total; per-residue (Å²): 121,56,74,67,59,48,64,71,43,42,63,37,54,74,76,62,72,45,53,72,71,66,40,54,45,47,53,55,39,39,77,74,30,69,66,62,37,49,53,53,50,51,50,51,50,50,54,54,54,59,73,66,50,80,81,76,78,71,60,82,60,52,63,56,52,52,53,46,39,46,75,71,53,67,67,55,79,48,73,64,55,55,51,47,56,56,46,54,58,61,66,31,72,84,54,46,57,63,53,54,54,51,53,52,53,50,48,56,64,64,65,48,53,72,59,50,56,49,61,75,66,63,68,76,79,73,93,70,91,73,90,81,79,88,77,86,79,75,89,88,66,89,78,76,83,85,74,86,79,90,74,84,77,80,85,79,82,82,84,90,86,77,88,76,80,84,86,84,84,89,79,86,78,78,85,93,78,78,78,76,74,68,70,82,66,70,76,73,80,71,93,74,75,91,79,87,83,83,81,84,79,84,80,88,77,83,92,78,91,74,93,74,78,95,72,84,79,72,79,76,74,79,73,74,77,76,72,80,82,69,81,74,79,72,78,50,72,69,54,47,55,50,43,30,50,78,38,22,50,64,44,31,54,58,45,66,75,42,55,71,70,59,35,54,52,49,43,45,53,46,25,48,50,23,54,78,68,72,41,42,65,63,37,36,47,35,12,55,72,33,91,35,69,60,14,35,52,49,25,54,52,30,53,55,44,35,53,69,72,48,74,86,55,91,76,74,67,89,80,70,84,92,128